Protein AF-A0A496Q946-F1 (afdb_monomer_lite)

Structure (mmCIF, N/CA/C/O backbone):
data_AF-A0A496Q946-F1
#
_entry.id   AF-A0A496Q946-F1
#
loop_
_atom_site.group_PDB
_atom_site.id
_atom_site.type_symbol
_atom_site.label_atom_id
_atom_site.label_alt_id
_atom_site.label_comp_id
_atom_site.label_asym_id
_atom_site.label_entity_id
_atom_site.label_seq_id
_atom_site.pdbx_PDB_ins_code
_atom_site.Cartn_x
_atom_site.Cartn_y
_atom_site.Cartn_z
_atom_site.occupancy
_atom_site.B_iso_or_equiv
_atom_site.auth_seq_id
_atom_site.auth_comp_id
_atom_site.auth_asym_id
_atom_site.auth_atom_id
_atom_site.pdbx_PDB_model_num
ATOM 1 N N . MET A 1 1 ? 59.183 28.662 -33.007 1.00 53.41 1 MET A N 1
ATOM 2 C CA . MET A 1 1 ? 57.714 28.449 -33.014 1.00 53.41 1 MET A CA 1
ATOM 3 C C . MET A 1 1 ? 57.306 27.015 -33.375 1.00 53.41 1 MET A C 1
ATOM 5 O O . MET A 1 1 ? 56.556 26.428 -32.614 1.00 53.41 1 MET A O 1
ATOM 9 N N . ARG A 1 2 ? 57.843 26.384 -34.434 1.00 51.88 2 ARG A N 1
ATOM 10 C CA . ARG A 1 2 ? 57.483 25.002 -34.849 1.00 51.88 2 ARG A CA 1
ATOM 11 C C . ARG A 1 2 ? 57.665 23.891 -33.790 1.00 51.88 2 ARG A C 1
ATOM 13 O O . ARG A 1 2 ? 56.915 22.928 -33.807 1.00 51.88 2 ARG A O 1
ATOM 20 N N . ARG A 1 3 ? 58.624 24.026 -32.862 1.00 57.28 3 ARG A N 1
ATOM 21 C CA . ARG A 1 3 ? 58.930 23.005 -31.832 1.00 57.28 3 ARG A CA 1
ATOM 22 C C . ARG A 1 3 ? 57.943 22.958 -30.653 1.00 57.28 3 ARG A C 1
ATOM 24 O O . ARG A 1 3 ? 57.942 21.971 -29.935 1.00 57.28 3 ARG A O 1
ATOM 31 N N . ILE A 1 4 ? 57.110 23.989 -30.476 1.00 61.25 4 ILE A N 1
ATOM 32 C CA . ILE A 1 4 ? 56.093 24.060 -29.405 1.00 61.25 4 ILE A CA 1
ATOM 33 C C . ILE A 1 4 ? 54.698 23.695 -29.943 1.00 61.25 4 ILE A C 1
ATOM 35 O O . ILE A 1 4 ? 53.870 23.170 -29.210 1.00 61.25 4 ILE A O 1
ATOM 39 N N . LEU A 1 5 ? 54.452 23.885 -31.245 1.00 58.94 5 LEU A N 1
ATOM 40 C CA . LEU A 1 5 ? 53.177 23.517 -31.871 1.00 58.94 5 LEU A CA 1
ATOM 41 C C . LEU A 1 5 ? 52.932 22.003 -31.908 1.00 58.94 5 LEU A C 1
ATOM 43 O O . LEU A 1 5 ? 51.799 21.579 -31.736 1.00 58.94 5 LEU A O 1
ATOM 47 N N . VAL A 1 6 ? 53.972 21.189 -32.104 1.00 66.81 6 VAL A N 1
ATOM 48 C CA . VAL A 1 6 ? 53.840 19.722 -32.175 1.00 66.81 6 VAL A CA 1
ATOM 49 C C . VAL A 1 6 ? 53.393 19.100 -30.841 1.00 66.81 6 VAL A C 1
ATOM 51 O O . VAL A 1 6 ? 52.422 18.346 -30.864 1.00 66.81 6 VAL A O 1
ATOM 54 N N . PRO A 1 7 ? 54.005 19.416 -29.678 1.00 66.19 7 PRO A N 1
ATOM 55 C CA . PRO A 1 7 ? 53.524 18.885 -28.404 1.00 66.19 7 PRO A CA 1
ATOM 56 C C . PRO A 1 7 ? 52.148 19.442 -28.020 1.00 66.19 7 PRO A C 1
ATOM 58 O O . PRO A 1 7 ? 51.349 18.697 -27.472 1.00 66.19 7 PRO A O 1
ATOM 61 N N . LEU A 1 8 ? 51.826 20.699 -28.358 1.00 68.25 8 LEU A N 1
ATOM 62 C CA . LEU A 1 8 ? 50.495 21.272 -28.113 1.00 68.25 8 LEU A CA 1
ATOM 63 C C . LEU A 1 8 ? 49.405 20.580 -28.952 1.00 68.25 8 LEU A C 1
ATOM 65 O O . LEU A 1 8 ? 48.315 20.330 -28.452 1.00 68.25 8 LEU A O 1
ATOM 69 N N . PHE A 1 9 ? 49.711 20.229 -30.204 1.00 66.00 9 PHE A N 1
ATOM 70 C CA . PHE A 1 9 ? 48.801 19.496 -31.087 1.00 66.00 9 PHE A CA 1
ATOM 71 C C . PHE A 1 9 ? 48.599 18.043 -30.630 1.00 66.00 9 PHE A C 1
ATOM 73 O O . PHE A 1 9 ? 47.482 17.538 -30.662 1.00 66.00 9 PHE A O 1
ATOM 80 N N . LEU A 1 10 ? 49.656 17.391 -30.131 1.00 63.81 10 LEU A N 1
ATOM 81 C CA . LEU A 1 10 ? 49.570 16.069 -29.498 1.00 63.81 10 LEU A CA 1
ATOM 82 C C . LEU A 1 10 ? 48.744 16.099 -28.205 1.00 63.81 10 LEU A C 1
ATOM 84 O O . LEU A 1 10 ? 47.950 15.196 -27.977 1.00 63.81 10 LEU A O 1
ATOM 88 N N . LEU A 1 11 ? 48.872 17.151 -27.393 1.00 62.50 11 LEU A N 1
ATOM 89 C CA . LEU A 1 11 ? 48.098 17.311 -26.157 1.00 62.50 11 LEU A CA 1
ATOM 90 C C . LEU A 1 11 ? 46.613 17.598 -26.440 1.00 62.50 11 LEU A C 1
ATOM 92 O O . LEU A 1 11 ? 45.752 17.099 -25.722 1.00 62.50 11 LEU A O 1
ATOM 96 N N . LEU A 1 12 ? 46.306 18.325 -27.524 1.00 58.94 12 LEU A N 1
ATOM 97 C CA . LEU A 1 12 ? 44.931 18.527 -27.997 1.00 58.94 12 LEU A CA 1
ATOM 98 C C . LEU A 1 12 ? 44.311 17.237 -28.564 1.00 58.94 12 LEU A C 1
ATOM 100 O O . LEU A 1 12 ? 43.120 17.008 -28.388 1.00 58.94 12 LEU A O 1
ATOM 104 N N . ALA A 1 13 ? 45.111 16.388 -29.216 1.00 58.09 13 ALA A N 1
ATOM 105 C CA . ALA A 1 13 ? 44.657 15.109 -29.766 1.00 58.09 13 ALA A CA 1
ATOM 106 C C . ALA A 1 13 ? 44.378 14.048 -28.683 1.00 58.09 13 ALA A C 1
ATOM 108 O O . ALA A 1 13 ? 43.531 13.186 -28.886 1.00 58.09 13 ALA A O 1
ATOM 109 N N . ILE A 1 14 ? 45.042 14.126 -27.522 1.00 57.66 14 ILE A N 1
ATOM 110 C CA . ILE A 1 14 ? 44.797 13.232 -26.372 1.00 57.66 14 ILE A CA 1
ATOM 111 C C . ILE A 1 14 ? 43.505 13.614 -25.619 1.00 57.66 14 ILE A C 1
ATOM 113 O O . ILE A 1 14 ? 42.940 12.791 -24.908 1.00 57.66 14 ILE A O 1
ATOM 117 N N . ALA A 1 15 ? 42.997 14.839 -25.789 1.00 56.50 15 ALA A N 1
ATOM 118 C CA . ALA A 1 15 ? 41.793 15.315 -25.101 1.00 56.50 15 ALA A CA 1
ATOM 119 C C . ALA A 1 15 ? 40.468 14.891 -25.769 1.00 56.50 15 ALA A C 1
ATOM 121 O O . ALA A 1 15 ? 39.401 15.212 -25.250 1.00 56.50 15 ALA A O 1
ATOM 122 N N . ILE A 1 16 ? 40.516 14.184 -26.902 1.00 59.09 16 ILE A N 1
ATOM 123 C CA . ILE A 1 16 ? 39.331 13.718 -27.632 1.00 59.09 16 ILE A CA 1
ATOM 124 C C . ILE A 1 16 ? 39.300 12.190 -27.560 1.00 59.09 16 ILE A C 1
ATOM 126 O O . ILE A 1 16 ? 39.564 11.498 -28.541 1.00 59.09 16 ILE A O 1
ATOM 130 N N . PHE A 1 17 ? 39.015 11.648 -26.376 1.00 63.00 17 PHE A N 1
ATOM 131 C CA . PHE A 1 17 ? 38.561 10.262 -26.300 1.00 63.00 17 PHE A CA 1
ATOM 132 C C . PHE A 1 17 ? 37.114 10.226 -26.806 1.00 63.00 17 PHE A C 1
ATOM 134 O O . PHE A 1 17 ? 36.294 10.998 -26.300 1.00 63.00 17 PHE A O 1
ATOM 141 N N . PRO A 1 18 ? 36.783 9.399 -27.814 1.00 68.31 18 PRO A N 1
ATOM 142 C CA . PRO A 1 18 ? 35.395 9.217 -28.209 1.00 68.31 18 PRO A CA 1
ATOM 143 C C . PRO A 1 18 ? 34.640 8.650 -27.004 1.00 68.31 18 PRO A C 1
ATOM 145 O O . PRO A 1 18 ? 35.048 7.634 -26.443 1.00 68.31 18 PRO A O 1
ATOM 148 N N . ILE A 1 19 ? 33.591 9.349 -26.573 1.00 78.88 19 ILE A N 1
ATOM 149 C CA . ILE A 1 19 ? 32.683 8.837 -25.546 1.00 78.88 19 ILE A CA 1
ATOM 150 C C . ILE A 1 19 ? 32.018 7.602 -26.149 1.00 78.88 19 ILE A C 1
ATOM 152 O O . ILE A 1 19 ? 31.499 7.691 -27.264 1.00 78.88 19 ILE A O 1
ATOM 156 N N . ASP A 1 20 ? 32.078 6.471 -25.445 1.00 85.94 20 ASP A N 1
ATOM 157 C CA . ASP A 1 20 ? 31.423 5.247 -25.896 1.00 85.94 20 ASP A CA 1
ATOM 158 C C . ASP A 1 20 ? 29.911 5.518 -26.000 1.00 85.94 20 ASP A C 1
ATOM 160 O O . ASP A 1 20 ? 29.292 5.916 -25.007 1.00 85.94 20 ASP A O 1
ATOM 164 N N . PRO A 1 21 ? 29.302 5.359 -27.184 1.00 83.44 21 PRO A N 1
ATOM 165 C CA . PRO A 1 21 ? 27.869 5.548 -27.365 1.00 83.44 21 PRO A CA 1
ATOM 166 C C . PRO A 1 21 ? 27.004 4.752 -26.373 1.00 83.44 21 PRO A C 1
ATOM 168 O O . PRO A 1 21 ? 25.983 5.271 -25.915 1.00 83.44 21 PRO A O 1
ATOM 171 N N . GLY A 1 22 ? 27.440 3.553 -25.968 1.00 84.25 22 GLY A N 1
ATOM 172 C CA . GLY A 1 22 ? 26.742 2.749 -24.963 1.00 84.25 22 GLY A CA 1
ATOM 173 C C . GLY A 1 22 ? 26.760 3.391 -23.571 1.00 84.25 22 GLY A C 1
ATOM 174 O O . GLY A 1 22 ? 25.754 3.370 -22.857 1.00 84.25 22 GLY A O 1
ATOM 175 N N . ASP A 1 23 ? 27.857 4.056 -23.205 1.00 89.00 23 ASP A N 1
ATOM 176 C CA . ASP A 1 23 ? 27.938 4.826 -21.959 1.00 89.00 23 ASP A CA 1
ATOM 177 C C . ASP A 1 23 ? 27.027 6.062 -21.997 1.00 89.00 23 ASP A C 1
ATOM 179 O O . ASP A 1 23 ? 26.429 6.415 -20.978 1.00 89.00 23 ASP A O 1
ATOM 183 N N . VAL A 1 24 ? 26.854 6.695 -23.164 1.00 92.56 24 VAL A N 1
ATOM 184 C CA . VAL A 1 24 ? 25.888 7.797 -23.339 1.00 92.56 24 VAL A CA 1
ATOM 185 C C . VAL A 1 24 ? 24.455 7.302 -23.131 1.00 92.56 24 VAL A C 1
ATOM 187 O O . VAL A 1 24 ? 23.670 7.947 -22.434 1.00 92.56 24 VAL A O 1
ATOM 190 N N . ALA A 1 25 ? 24.112 6.134 -23.680 1.00 94.31 25 ALA A N 1
ATOM 191 C CA . ALA A 1 25 ? 22.800 5.529 -23.478 1.00 94.31 25 ALA A CA 1
ATOM 192 C C . ALA A 1 25 ? 22.528 5.246 -21.989 1.00 94.31 25 ALA A C 1
ATOM 194 O O . ALA A 1 25 ? 21.469 5.605 -21.469 1.00 94.31 25 ALA A O 1
ATOM 195 N N . ARG A 1 26 ? 23.510 4.690 -21.267 1.00 94.69 26 ARG A N 1
ATOM 196 C CA . ARG A 1 26 ? 23.422 4.460 -19.814 1.00 94.69 26 ARG A CA 1
ATOM 197 C C . ARG A 1 26 ? 23.277 5.755 -19.012 1.00 94.69 26 ARG A C 1
ATOM 199 O O . ARG A 1 26 ? 22.533 5.771 -18.033 1.00 94.69 26 ARG A O 1
ATOM 206 N N . GLN A 1 27 ? 23.936 6.842 -19.419 1.00 94.75 27 GLN A N 1
ATOM 207 C CA . GLN A 1 27 ? 23.772 8.154 -18.779 1.00 94.75 27 GLN A CA 1
ATOM 208 C C . GLN A 1 27 ? 22.333 8.660 -18.902 1.00 94.75 27 GLN A C 1
ATOM 210 O O . GLN A 1 27 ? 21.718 8.994 -17.890 1.00 94.75 27 GLN A O 1
ATOM 215 N N . HIS A 1 28 ? 21.762 8.641 -20.107 1.00 96.25 28 HIS A N 1
ATOM 216 C CA . HIS A 1 28 ? 20.364 9.022 -20.311 1.00 96.25 28 HIS A CA 1
ATOM 217 C C . HIS A 1 28 ? 19.386 8.097 -19.580 1.00 96.25 28 HIS A C 1
ATOM 219 O O . HIS A 1 28 ? 18.374 8.553 -19.048 1.00 96.25 28 HIS A O 1
ATOM 225 N N . PHE A 1 29 ? 19.699 6.805 -19.488 1.00 97.12 29 PHE A N 1
ATOM 226 C CA . PHE A 1 29 ? 18.909 5.872 -18.692 1.00 97.12 29 PHE A CA 1
ATOM 227 C C . PHE A 1 29 ? 18.946 6.213 -17.194 1.00 97.12 29 PHE A C 1
ATOM 229 O O . PHE A 1 29 ? 17.909 6.226 -16.532 1.00 97.12 29 PHE A O 1
ATOM 236 N N . ALA A 1 30 ? 20.116 6.563 -16.656 1.00 96.81 30 ALA A N 1
ATOM 237 C CA . ALA A 1 30 ? 20.249 7.010 -15.272 1.00 96.81 30 ALA A CA 1
ATOM 238 C C . ALA A 1 30 ? 19.480 8.317 -15.007 1.00 96.81 30 ALA A C 1
ATOM 240 O O . ALA A 1 30 ? 18.810 8.435 -13.980 1.00 96.81 30 ALA A O 1
ATOM 241 N N . GLU A 1 31 ? 19.515 9.275 -15.940 1.00 97.38 31 GLU A N 1
ATOM 242 C CA . GLU A 1 31 ? 18.680 10.484 -15.885 1.00 97.38 31 GLU A CA 1
ATOM 243 C C . GLU A 1 31 ? 17.192 10.118 -15.817 1.00 97.38 31 GLU A C 1
ATOM 245 O O . GLU A 1 31 ? 16.465 10.629 -14.962 1.00 97.38 31 GLU A O 1
ATOM 250 N N . ALA A 1 32 ? 16.750 9.180 -16.659 1.00 97.06 32 ALA A N 1
ATOM 251 C CA . ALA A 1 32 ? 15.371 8.709 -16.675 1.00 97.06 32 ALA A CA 1
ATOM 252 C C . ALA A 1 32 ? 14.940 8.126 -15.319 1.00 97.06 32 ALA A C 1
ATOM 254 O O . ALA A 1 32 ? 13.876 8.477 -14.808 1.00 97.06 32 ALA A O 1
ATOM 255 N N . LEU A 1 33 ? 15.789 7.304 -14.695 1.00 96.38 33 LEU A N 1
ATOM 256 C CA . LEU A 1 33 ? 15.543 6.743 -13.363 1.00 96.38 33 LEU A CA 1
ATOM 257 C C . LEU A 1 33 ? 15.436 7.829 -12.281 1.00 96.38 33 LEU A C 1
ATOM 259 O O . LEU A 1 33 ? 14.550 7.762 -11.429 1.00 96.38 33 LEU A O 1
ATOM 263 N N . ILE A 1 34 ? 16.305 8.845 -12.322 1.00 96.62 34 ILE A N 1
ATOM 264 C CA . ILE A 1 34 ? 16.281 9.966 -11.369 1.00 96.62 34 ILE A CA 1
ATOM 265 C C . ILE A 1 34 ? 14.978 10.760 -11.500 1.00 96.62 34 ILE A C 1
ATOM 267 O O . ILE A 1 34 ? 14.357 11.085 -10.488 1.00 96.62 34 ILE A O 1
ATOM 271 N N . HIS A 1 35 ? 14.566 11.082 -12.727 1.00 95.38 35 HIS A N 1
ATOM 272 C CA . HIS A 1 35 ? 13.331 11.824 -12.980 1.00 95.38 35 HIS A CA 1
ATOM 273 C C . HIS A 1 35 ? 12.090 11.011 -12.593 1.00 95.38 35 HIS A C 1
ATOM 275 O O . HIS A 1 35 ? 11.186 11.541 -11.948 1.00 95.38 35 HIS A O 1
ATOM 281 N N . TRP A 1 36 ? 12.077 9.709 -12.881 1.00 94.12 36 TRP A N 1
ATOM 282 C CA . TRP A 1 36 ? 11.001 8.815 -12.450 1.00 94.12 36 TRP A CA 1
ATOM 283 C C . TRP A 1 36 ? 10.888 8.745 -10.924 1.00 94.12 36 TRP A C 1
ATOM 285 O O . TRP A 1 36 ? 9.795 8.897 -10.389 1.00 94.12 36 TRP A O 1
ATOM 295 N N . GLY A 1 37 ? 12.013 8.636 -10.207 1.00 91.00 37 GLY A N 1
ATOM 296 C CA . GLY A 1 37 ? 12.033 8.655 -8.739 1.00 91.00 37 GLY A CA 1
ATOM 297 C C . GLY A 1 37 ? 11.536 9.968 -8.114 1.00 91.00 37 GLY A C 1
ATOM 298 O O . GLY A 1 37 ? 11.162 9.985 -6.944 1.00 91.00 37 GLY A O 1
ATOM 299 N N . LYS A 1 38 ? 11.499 11.062 -8.884 1.00 92.62 38 LYS A N 1
ATOM 300 C CA . LYS A 1 38 ? 10.908 12.354 -8.491 1.00 92.62 38 LYS A CA 1
ATOM 301 C C . LYS A 1 38 ? 9.435 12.503 -8.897 1.00 92.62 38 LYS A C 1
ATOM 303 O O . LYS A 1 38 ? 8.835 13.531 -8.595 1.00 92.62 38 LYS A O 1
ATOM 308 N N . GLY A 1 39 ? 8.857 11.516 -9.585 1.00 90.38 39 GLY A N 1
ATOM 309 C CA . GLY A 1 39 ? 7.504 11.581 -10.148 1.00 90.38 39 GLY A CA 1
ATOM 310 C C . GLY A 1 39 ? 7.396 12.407 -11.438 1.00 90.38 39 GLY A C 1
ATOM 311 O O . GLY A 1 39 ? 6.298 12.747 -11.867 1.00 90.38 39 GLY A O 1
ATOM 312 N N . GLU A 1 40 ? 8.517 12.749 -12.077 1.00 92.31 40 GLU A N 1
ATOM 313 C CA . GLU A 1 40 ? 8.567 13.563 -13.299 1.00 92.31 40 GLU A CA 1
ATOM 314 C C . GLU A 1 40 ? 8.470 12.668 -14.553 1.00 92.31 40 GLU A C 1
ATOM 316 O O . GLU A 1 40 ? 9.392 12.599 -15.368 1.00 92.31 40 GLU A O 1
ATOM 321 N N . PHE A 1 41 ? 7.356 11.943 -14.707 1.00 90.44 41 PHE A N 1
ATOM 322 C CA . PHE A 1 41 ? 7.218 10.848 -15.685 1.00 90.44 41 PHE A CA 1
ATOM 323 C C . PHE A 1 41 ? 7.444 11.257 -17.147 1.00 90.44 41 PHE A C 1
ATOM 325 O O . PHE A 1 41 ? 8.134 10.549 -17.880 1.00 90.44 41 PHE A O 1
ATOM 332 N N . THR A 1 42 ? 6.955 12.429 -17.564 1.00 93.12 42 THR A N 1
ATOM 333 C CA . THR A 1 42 ? 7.183 12.944 -18.924 1.00 93.12 42 THR A CA 1
ATOM 334 C C . THR A 1 42 ? 8.673 13.145 -19.208 1.00 93.12 42 THR A C 1
ATOM 336 O O . THR A 1 42 ? 9.168 12.752 -20.261 1.00 93.12 42 THR A O 1
ATOM 339 N N . VAL A 1 43 ? 9.409 13.707 -18.244 1.00 94.62 43 VAL A N 1
ATOM 340 C CA . VAL A 1 43 ? 10.851 13.968 -18.374 1.00 94.62 43 VAL A CA 1
ATOM 341 C C . VAL A 1 43 ? 11.634 12.656 -18.350 1.00 94.62 43 VAL A C 1
ATOM 343 O O . VAL A 1 43 ? 12.556 12.465 -19.143 1.00 94.62 43 VAL A O 1
ATOM 346 N N . ALA A 1 44 ? 11.224 11.717 -17.494 1.00 95.38 44 ALA A N 1
ATOM 347 C CA . ALA A 1 44 ? 11.789 10.375 -17.460 1.00 95.38 44 ALA A CA 1
ATOM 348 C C . ALA A 1 44 ? 11.640 9.661 -18.813 1.00 95.38 44 ALA A C 1
ATOM 350 O O . ALA A 1 44 ? 12.606 9.091 -19.320 1.00 95.38 44 ALA A O 1
ATOM 351 N N . ARG A 1 45 ? 10.463 9.751 -19.443 1.00 95.88 45 ARG A N 1
ATOM 352 C CA . ARG A 1 45 ? 10.216 9.180 -20.772 1.00 95.88 45 ARG A CA 1
ATOM 353 C C . ARG A 1 45 ? 11.073 9.823 -21.854 1.00 95.88 45 ARG A C 1
ATOM 355 O O . ARG A 1 45 ? 11.615 9.110 -22.697 1.00 95.88 45 ARG A O 1
ATOM 362 N N . GLU A 1 46 ? 11.219 11.144 -21.846 1.00 96.62 46 GLU A N 1
ATOM 363 C CA . GLU A 1 46 ? 12.094 11.838 -22.795 1.00 96.62 46 GLU A CA 1
ATOM 364 C C . GLU A 1 46 ? 13.553 11.385 -22.655 1.00 96.62 46 GLU A C 1
ATOM 366 O O . GLU A 1 46 ? 14.210 11.106 -23.660 1.00 96.62 46 GLU A O 1
ATOM 371 N N . ALA A 1 47 ? 14.053 11.267 -21.422 1.00 97.06 47 ALA A N 1
ATOM 372 C CA . ALA A 1 47 ? 15.401 10.774 -21.150 1.00 97.06 47 ALA A CA 1
ATOM 373 C C . ALA A 1 47 ? 15.574 9.310 -21.593 1.00 97.06 47 ALA A C 1
ATOM 375 O O . ALA A 1 47 ? 16.529 8.990 -22.298 1.00 97.06 47 ALA A O 1
ATOM 376 N N . LEU A 1 48 ? 14.609 8.436 -21.293 1.00 97.25 48 LEU A N 1
ATOM 377 C CA . LEU A 1 48 ? 14.634 7.042 -21.742 1.00 97.25 48 LEU A CA 1
ATOM 378 C C . LEU A 1 48 ? 14.597 6.929 -23.272 1.00 97.25 48 LEU A C 1
ATOM 380 O O . LEU A 1 48 ? 15.327 6.134 -23.856 1.00 97.25 48 LEU A O 1
ATOM 384 N N . THR A 1 49 ? 13.799 7.763 -23.939 1.00 95.88 49 THR A N 1
ATOM 385 C CA . THR A 1 49 ? 13.731 7.802 -25.408 1.00 95.88 49 THR A CA 1
ATOM 386 C C . THR A 1 49 ? 15.091 8.166 -26.004 1.00 95.88 49 THR A C 1
ATOM 388 O O . THR A 1 49 ? 15.512 7.561 -26.987 1.00 95.88 49 THR A O 1
ATOM 391 N N . LYS A 1 50 ? 15.819 9.110 -25.388 1.00 95.62 50 LYS A N 1
ATOM 392 C CA . LYS A 1 50 ? 17.200 9.434 -25.782 1.00 95.62 50 LYS A CA 1
ATOM 393 C C . LYS A 1 50 ? 18.145 8.257 -25.550 1.00 95.62 50 LYS A C 1
ATOM 395 O O . LYS A 1 50 ? 18.959 7.977 -26.425 1.00 95.62 50 LYS A O 1
ATOM 400 N N . ALA A 1 51 ? 18.008 7.552 -24.425 1.00 94.88 51 ALA A N 1
ATOM 401 C CA . ALA A 1 51 ? 18.798 6.356 -24.131 1.00 94.88 51 ALA A CA 1
ATOM 402 C C . ALA A 1 51 ? 18.602 5.265 -25.196 1.00 94.88 51 ALA A C 1
ATOM 404 O O . ALA A 1 51 ? 19.571 4.677 -25.664 1.00 94.88 51 ALA A O 1
ATOM 405 N N . MET A 1 52 ? 17.358 5.034 -25.621 1.00 93.69 52 MET A N 1
ATOM 406 C CA . MET A 1 52 ? 17.004 4.001 -26.601 1.00 93.69 52 MET A CA 1
ATOM 407 C C . MET A 1 52 ? 17.285 4.393 -28.060 1.00 93.69 52 MET A C 1
ATOM 409 O O . MET A 1 52 ? 17.382 3.514 -28.911 1.00 93.69 52 MET A O 1
ATOM 413 N N . ALA A 1 53 ? 17.391 5.689 -28.373 1.00 91.00 53 ALA A N 1
ATOM 414 C CA . ALA A 1 53 ? 17.657 6.175 -29.731 1.00 91.00 53 ALA A CA 1
ATOM 415 C C . ALA A 1 53 ? 19.140 6.087 -30.141 1.00 91.00 53 ALA A C 1
ATOM 417 O O . ALA A 1 53 ? 19.451 6.215 -31.327 1.00 91.00 53 ALA A O 1
ATOM 418 N N . GLY A 1 54 ? 20.045 5.926 -29.171 1.00 82.12 54 GLY A N 1
ATOM 419 C CA . GLY A 1 54 ? 21.484 5.791 -29.394 1.00 82.12 54 GLY A CA 1
ATOM 420 C C . GLY A 1 54 ? 21.925 4.366 -29.735 1.00 82.12 54 GLY A C 1
ATOM 421 O O . GLY A 1 54 ? 21.118 3.445 -29.853 1.00 82.12 54 GLY A O 1
ATOM 422 N N . GLU A 1 55 ? 23.235 4.172 -29.875 1.00 88.50 55 GLU A N 1
ATOM 423 C CA . GLU A 1 55 ? 23.815 2.827 -29.854 1.00 88.50 55 GLU A CA 1
ATOM 424 C C . GLU A 1 55 ? 23.791 2.310 -28.408 1.00 88.50 55 GLU A C 1
ATOM 426 O O . GLU A 1 55 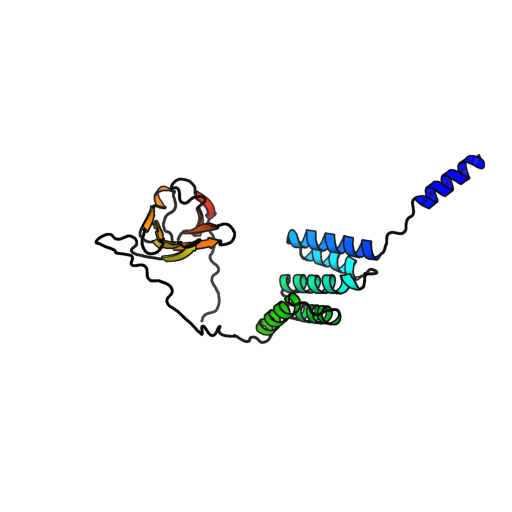? 24.277 2.975 -27.495 1.00 88.50 55 GLU A O 1
ATOM 431 N N . VAL A 1 56 ? 23.200 1.133 -28.199 1.00 89.19 56 VAL A N 1
ATOM 432 C CA . VAL A 1 56 ? 22.982 0.542 -26.871 1.00 89.19 56 VAL A CA 1
ATOM 433 C C . VAL A 1 56 ? 23.662 -0.819 -26.809 1.00 89.19 56 VAL A C 1
ATOM 435 O O . VAL A 1 56 ? 23.604 -1.590 -27.773 1.00 89.19 56 VAL A O 1
ATOM 438 N N . TYR A 1 57 ? 24.278 -1.150 -25.672 1.00 91.31 57 TYR A N 1
ATOM 439 C CA . TYR A 1 57 ? 24.781 -2.501 -25.459 1.00 91.31 57 TYR A CA 1
ATOM 440 C C . TYR A 1 57 ? 23.623 -3.499 -25.432 1.00 91.31 57 TYR A C 1
ATOM 442 O O . TYR A 1 57 ? 22.608 -3.285 -24.773 1.00 91.31 57 TYR A O 1
ATOM 450 N N . LEU A 1 58 ? 23.794 -4.629 -26.117 1.00 89.44 58 LEU A N 1
ATOM 451 C CA . LEU A 1 58 ? 22.760 -5.661 -26.239 1.00 89.44 58 LEU A CA 1
ATOM 452 C C . LEU A 1 58 ? 22.229 -6.142 -24.874 1.00 89.44 58 LEU A C 1
ATOM 454 O O . LEU A 1 58 ? 21.052 -6.465 -24.748 1.00 89.44 58 LEU A O 1
ATOM 458 N N . GLU A 1 59 ? 23.096 -6.168 -23.862 1.00 90.38 59 GLU A N 1
ATOM 459 C CA . GLU A 1 59 ? 22.783 -6.544 -22.479 1.00 90.38 59 GLU A CA 1
ATOM 460 C C . GLU A 1 59 ? 21.877 -5.547 -21.737 1.00 90.38 59 GLU A C 1
ATOM 462 O O . GLU A 1 59 ? 21.138 -5.960 -20.843 1.00 90.38 59 GLU A O 1
ATOM 467 N N . ASP A 1 60 ? 21.881 -4.270 -22.133 1.00 93.38 60 ASP A N 1
ATOM 468 C CA . ASP A 1 60 ? 21.094 -3.207 -21.492 1.00 93.38 60 ASP A CA 1
ATOM 469 C C . ASP A 1 60 ? 19.706 -3.046 -22.116 1.00 93.38 60 ASP A C 1
ATOM 471 O O . ASP A 1 60 ? 18.775 -2.585 -21.455 1.00 93.38 60 ASP A O 1
ATOM 475 N N . ILE A 1 61 ? 19.541 -3.456 -23.380 1.00 92.62 61 ILE A N 1
ATOM 476 C CA . ILE A 1 61 ? 18.273 -3.348 -24.114 1.00 92.62 61 ILE A CA 1
ATOM 477 C C . ILE A 1 61 ? 17.083 -3.880 -23.291 1.00 92.62 61 ILE A C 1
ATOM 479 O O . ILE A 1 61 ? 16.097 -3.151 -23.162 1.00 92.62 61 ILE A O 1
ATOM 483 N N . PRO A 1 62 ? 17.138 -5.077 -22.669 1.00 94.50 62 PRO A N 1
ATOM 484 C CA . PRO A 1 62 ? 16.012 -5.597 -21.895 1.00 94.50 62 PRO A CA 1
ATOM 485 C C . PRO A 1 62 ? 15.641 -4.708 -20.703 1.00 94.50 62 PRO A C 1
ATOM 487 O O . PRO A 1 62 ? 14.471 -4.635 -20.341 1.00 94.50 62 PRO A O 1
ATOM 490 N N . GLU A 1 63 ? 16.614 -4.025 -20.097 1.00 94.81 63 GLU A N 1
ATOM 491 C CA . GLU A 1 63 ? 16.363 -3.121 -18.973 1.00 94.81 63 GLU A CA 1
ATOM 492 C C . GLU A 1 63 ? 15.632 -1.857 -19.433 1.00 94.81 63 GLU A C 1
ATOM 494 O O . GLU A 1 63 ? 14.700 -1.400 -18.773 1.00 94.81 63 GLU A O 1
ATOM 499 N N . PHE A 1 64 ? 15.989 -1.335 -20.608 1.00 95.88 64 PHE A N 1
ATOM 500 C CA . PHE A 1 64 ? 15.338 -0.154 -21.173 1.00 95.88 64 PHE A CA 1
ATOM 501 C C . PHE A 1 64 ? 13.883 -0.451 -21.542 1.00 95.88 64 PHE A C 1
ATOM 503 O O . PHE A 1 64 ? 12.997 0.311 -21.163 1.00 95.88 64 PHE A O 1
ATOM 510 N N . TRP A 1 65 ? 13.620 -1.590 -22.195 1.00 96.38 65 TRP A N 1
ATOM 511 C CA . TRP A 1 65 ? 12.255 -2.054 -22.482 1.00 96.38 65 TRP A CA 1
ATOM 512 C C . TRP A 1 65 ? 11.453 -2.304 -21.199 1.00 96.38 65 TRP A C 1
ATOM 514 O O . TRP A 1 65 ? 10.288 -1.924 -21.107 1.00 96.38 65 TRP A O 1
ATOM 524 N N . TYR A 1 66 ? 12.071 -2.896 -20.171 1.00 96.06 66 TYR A N 1
ATOM 525 C CA . TYR A 1 66 ? 11.393 -3.127 -18.896 1.00 96.06 66 TYR A CA 1
ATOM 526 C C . TYR A 1 66 ? 11.013 -1.815 -18.199 1.00 96.06 66 TYR A C 1
ATOM 528 O O . TYR A 1 66 ? 9.925 -1.690 -17.637 1.00 96.06 66 TYR A O 1
ATOM 536 N N . PHE A 1 67 ? 11.889 -0.815 -18.254 1.00 96.81 67 PHE A N 1
ATOM 537 C CA . PHE A 1 67 ? 11.607 0.496 -17.687 1.00 96.81 67 PHE A CA 1
ATOM 538 C C . PHE A 1 67 ? 10.576 1.284 -18.507 1.00 96.81 67 PHE A C 1
ATOM 540 O O . PHE A 1 67 ? 9.719 1.952 -17.926 1.00 96.81 67 PHE A O 1
ATOM 547 N N . LEU A 1 68 ? 10.585 1.143 -19.835 1.00 96.88 68 LEU A N 1
ATOM 548 C CA . LEU A 1 68 ? 9.563 1.711 -20.713 1.00 96.88 68 LEU A CA 1
ATOM 549 C C . LEU A 1 68 ? 8.176 1.146 -20.379 1.00 96.88 68 LEU A C 1
ATOM 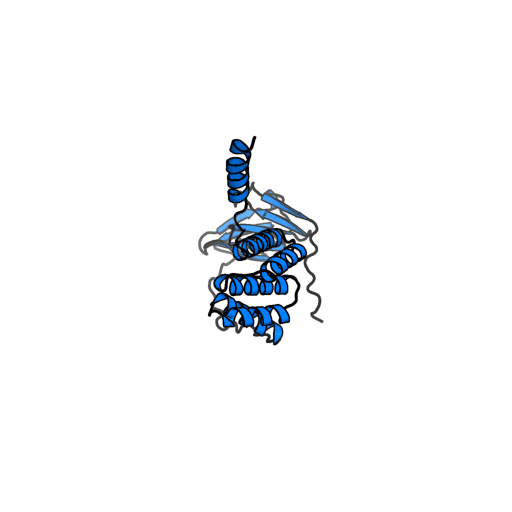551 O O . LEU A 1 68 ? 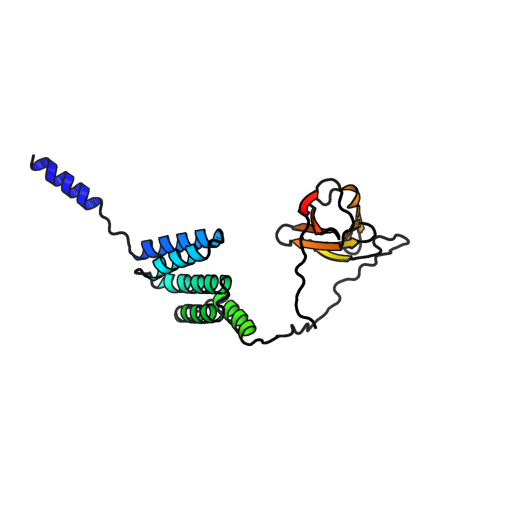7.226 1.913 -20.222 1.00 96.88 68 LEU A O 1
ATOM 555 N N . ALA A 1 69 ? 8.090 -0.165 -20.127 1.00 96.56 69 ALA A N 1
ATOM 556 C CA . ALA A 1 69 ? 6.864 -0.806 -19.664 1.00 96.56 69 ALA A CA 1
ATOM 557 C C . ALA A 1 69 ? 6.338 -0.195 -18.355 1.00 96.56 69 ALA A C 1
ATOM 559 O O . ALA A 1 69 ? 5.142 0.048 -18.218 1.00 96.56 69 ALA A O 1
ATOM 560 N N . LYS A 1 70 ? 7.222 0.086 -17.387 1.00 94.94 70 LYS A N 1
ATOM 561 C CA . LYS A 1 70 ? 6.835 0.732 -16.122 1.00 94.94 70 LYS A CA 1
ATOM 562 C C . LYS A 1 70 ? 6.285 2.138 -16.344 1.00 94.94 70 LYS A C 1
ATOM 564 O O . LYS A 1 70 ? 5.245 2.461 -15.783 1.00 94.94 70 LYS A O 1
ATOM 569 N N . LEU A 1 71 ? 6.933 2.951 -17.180 1.00 94.69 71 LEU A N 1
ATOM 570 C CA . LEU A 1 71 ? 6.431 4.287 -17.523 1.00 94.69 71 LEU A CA 1
ATOM 571 C C . LEU A 1 71 ? 5.070 4.229 -18.225 1.00 94.69 71 LEU A C 1
ATOM 573 O O . LEU A 1 71 ? 4.197 5.047 -17.946 1.00 94.69 71 LEU A O 1
ATOM 577 N N . ASP A 1 72 ? 4.864 3.247 -19.105 1.00 94.25 72 ASP A N 1
ATOM 578 C CA . ASP A 1 72 ? 3.567 3.034 -19.742 1.00 94.25 72 ASP A CA 1
ATOM 579 C C . ASP A 1 72 ? 2.479 2.687 -18.717 1.00 94.25 72 ASP A C 1
ATOM 581 O O . ASP A 1 72 ? 1.356 3.169 -18.849 1.00 94.25 72 ASP A O 1
ATOM 585 N N . LEU A 1 73 ? 2.793 1.918 -17.669 1.00 91.81 73 LEU A N 1
ATOM 586 C CA . LEU A 1 73 ? 1.847 1.646 -16.581 1.00 91.81 73 LEU A CA 1
ATOM 587 C C . LEU A 1 73 ? 1.506 2.899 -15.767 1.00 91.81 73 LEU A C 1
ATOM 589 O O . LEU A 1 73 ? 0.325 3.118 -15.500 1.00 91.81 73 LEU A O 1
ATOM 593 N N . GLU A 1 74 ? 2.494 3.730 -15.420 1.00 89.69 74 GLU A N 1
ATOM 594 C CA . GLU A 1 74 ? 2.269 4.996 -14.693 1.00 89.69 74 GLU A CA 1
ATOM 595 C C . GLU A 1 74 ? 1.356 5.958 -15.474 1.00 89.69 74 GLU A C 1
ATOM 597 O O . GLU A 1 74 ? 0.555 6.693 -14.900 1.00 89.69 74 GLU A O 1
ATOM 602 N N . GLU A 1 75 ? 1.426 5.924 -16.806 1.00 85.19 75 GLU A N 1
ATOM 603 C CA . GLU A 1 75 ? 0.584 6.730 -17.697 1.00 85.19 75 GLU A CA 1
ATOM 604 C C . GLU A 1 75 ? -0.760 6.062 -18.049 1.00 85.19 75 GLU A C 1
ATOM 606 O O . GLU A 1 75 ? -1.551 6.619 -18.812 1.00 85.19 75 GLU A O 1
ATOM 611 N N . GLY A 1 76 ? -1.033 4.863 -17.523 1.00 87.75 76 GLY A N 1
ATOM 612 C CA . GLY A 1 76 ? -2.254 4.101 -17.801 1.00 87.75 76 GLY A CA 1
ATOM 613 C C . GLY A 1 76 ? -2.291 3.419 -19.177 1.00 87.75 76 GLY A C 1
ATOM 614 O O . GLY A 1 76 ? -3.325 2.882 -19.577 1.00 87.75 76 GLY A O 1
ATOM 615 N N . ASN A 1 77 ? -1.171 3.384 -19.900 1.00 91.50 77 ASN A N 1
ATOM 616 C CA . ASN A 1 77 ? -1.005 2.742 -21.205 1.00 91.50 77 ASN A CA 1
ATOM 617 C C . ASN A 1 77 ? -0.759 1.224 -21.070 1.00 91.50 77 ASN A C 1
ATOM 619 O O . ASN A 1 77 ? 0.230 0.683 -21.566 1.00 91.50 77 ASN A O 1
ATOM 623 N N . VAL A 1 78 ? -1.679 0.515 -20.413 1.00 90.69 78 VAL A N 1
ATOM 624 C CA . VAL A 1 78 ? -1.519 -0.893 -19.999 1.00 90.69 78 VAL A CA 1
ATOM 625 C C . VAL A 1 78 ? -1.218 -1.850 -21.164 1.00 90.69 78 VAL A C 1
ATOM 627 O O . VAL A 1 78 ? -0.400 -2.758 -21.026 1.00 90.69 78 VAL A O 1
ATOM 630 N N . GLN A 1 79 ? -1.845 -1.655 -22.328 1.00 91.69 79 GLN A N 1
ATOM 631 C CA . GLN A 1 79 ? -1.595 -2.489 -23.511 1.00 91.69 79 GLN A CA 1
ATOM 632 C C . GLN A 1 79 ? -0.173 -2.315 -24.044 1.00 91.69 79 GLN A C 1
ATOM 634 O O . GLN A 1 79 ? 0.462 -3.308 -24.384 1.00 91.69 79 GLN A O 1
ATOM 639 N N . LYS A 1 80 ? 0.340 -1.079 -24.073 1.00 94.50 80 LYS A N 1
ATOM 640 C CA . LYS A 1 80 ? 1.715 -0.821 -24.511 1.00 94.50 80 LYS A CA 1
ATOM 641 C C . LYS A 1 80 ? 2.697 -1.467 -23.556 1.00 94.50 80 LYS A C 1
ATOM 643 O O . LYS A 1 80 ? 3.486 -2.289 -23.993 1.00 94.50 80 LYS A O 1
ATOM 648 N N . ALA A 1 81 ? 2.528 -1.255 -22.248 1.00 96.50 81 ALA A N 1
ATOM 649 C CA . ALA A 1 81 ? 3.357 -1.907 -21.238 1.00 96.50 81 ALA A CA 1
ATOM 650 C C . ALA A 1 81 ? 3.453 -3.429 -21.448 1.00 96.50 81 ALA A C 1
ATOM 652 O O . ALA A 1 81 ? 4.524 -4.019 -21.317 1.00 96.50 81 ALA A O 1
ATOM 653 N N . ARG A 1 82 ? 2.347 -4.078 -21.836 1.00 96.06 82 ARG A N 1
ATOM 654 C CA . ARG A 1 82 ? 2.336 -5.510 -22.150 1.00 96.06 82 ARG A CA 1
ATOM 655 C C . ARG A 1 82 ? 3.183 -5.873 -23.373 1.00 96.06 82 ARG A C 1
ATOM 657 O O . ARG A 1 82 ? 3.838 -6.919 -23.351 1.00 96.06 82 ARG A O 1
ATOM 664 N N . GLU A 1 83 ? 3.141 -5.059 -24.424 1.00 95.88 83 GLU A N 1
ATOM 665 C CA . GLU A 1 83 ? 3.964 -5.201 -25.632 1.00 95.88 83 GLU A CA 1
ATOM 666 C C . GLU A 1 83 ? 5.451 -5.015 -25.305 1.00 95.88 83 GLU A C 1
ATOM 668 O O . GLU A 1 83 ? 6.271 -5.852 -25.683 1.00 95.88 83 GLU A O 1
ATOM 673 N N . GLU A 1 84 ? 5.790 -4.003 -24.506 1.00 96.19 84 GLU A N 1
ATOM 674 C CA . GLU A 1 84 ? 7.160 -3.747 -24.058 1.00 96.19 84 GLU A CA 1
ATOM 675 C C . GLU A 1 84 ? 7.743 -4.953 -23.290 1.00 96.19 84 GLU A C 1
ATOM 677 O O . GLU A 1 84 ? 8.860 -5.397 -23.560 1.00 96.19 84 GLU A O 1
ATOM 682 N N . LEU A 1 85 ? 6.965 -5.568 -22.387 1.00 96.50 85 LEU A N 1
ATOM 683 C CA . LEU A 1 85 ? 7.379 -6.768 -21.639 1.00 96.50 85 LEU A CA 1
ATOM 684 C C . LEU A 1 85 ? 7.570 -8.010 -22.525 1.00 96.50 85 LEU A C 1
ATOM 686 O O . LEU A 1 85 ? 8.415 -8.862 -22.222 1.00 96.50 85 LEU A O 1
ATOM 690 N N . ASN A 1 86 ? 6.832 -8.121 -23.637 1.00 95.44 86 ASN A N 1
ATOM 691 C CA . ASN A 1 86 ? 7.110 -9.157 -24.636 1.00 95.44 86 ASN A CA 1
ATOM 692 C C . ASN A 1 86 ? 8.496 -8.960 -25.246 1.00 95.44 86 ASN A C 1
ATOM 694 O O . ASN A 1 86 ? 9.225 -9.939 -25.395 1.00 95.44 86 ASN A O 1
ATOM 698 N N . ASN A 1 87 ? 8.885 -7.716 -25.534 1.00 94.31 87 ASN A N 1
ATOM 699 C CA . ASN A 1 87 ? 10.205 -7.420 -26.084 1.00 94.31 87 ASN A CA 1
ATOM 700 C C . ASN A 1 87 ? 11.320 -7.774 -25.096 1.00 94.31 87 ASN A C 1
ATOM 702 O O . ASN A 1 87 ? 12.307 -8.377 -25.507 1.00 94.31 87 ASN A O 1
ATOM 706 N N . VAL A 1 88 ? 11.139 -7.523 -23.792 1.00 94.12 88 VAL A N 1
ATOM 707 C CA . VAL A 1 88 ? 12.094 -7.966 -22.753 1.00 94.12 88 VAL A CA 1
ATOM 708 C C . VAL A 1 88 ? 12.288 -9.487 -22.791 1.00 94.12 88 VAL A C 1
ATOM 710 O O . VAL A 1 88 ? 13.417 -9.982 -22.746 1.00 94.12 88 VAL A O 1
ATOM 713 N N . SER A 1 89 ? 11.189 -10.230 -22.935 1.00 90.81 89 SER A N 1
ATOM 714 C CA . SER A 1 89 ? 11.183 -11.698 -22.921 1.00 90.81 89 SER A CA 1
ATOM 715 C C . SER A 1 89 ? 11.901 -12.332 -24.120 1.00 90.81 89 SER A C 1
ATOM 717 O O . SER A 1 89 ? 12.274 -13.503 -24.049 1.00 90.81 89 SER A O 1
ATOM 719 N N . LEU A 1 90 ? 12.135 -11.581 -25.206 1.00 90.88 90 LEU A N 1
ATOM 720 C CA . LEU A 1 90 ? 12.908 -12.048 -26.365 1.00 90.88 90 LEU A CA 1
ATOM 721 C C . LEU A 1 90 ? 14.404 -12.209 -26.062 1.00 90.88 90 LEU A C 1
ATOM 723 O O . LEU A 1 90 ? 15.076 -12.990 -26.733 1.00 90.88 90 LEU A O 1
ATOM 727 N N . PHE A 1 91 ? 14.930 -11.478 -25.077 1.00 89.00 91 PHE A N 1
ATOM 728 C CA . PHE A 1 91 ? 16.356 -11.496 -24.745 1.00 89.00 91 PHE A CA 1
ATOM 729 C C . PHE A 1 91 ? 16.681 -12.489 -23.632 1.00 89.00 91 PHE A C 1
ATOM 731 O O . PHE A 1 91 ? 17.682 -13.198 -23.710 1.00 89.00 91 PHE A O 1
ATOM 738 N N . ALA A 1 92 ? 15.855 -12.530 -22.583 1.00 80.62 92 ALA A N 1
ATOM 739 C CA . ALA A 1 92 ? 16.059 -13.418 -21.448 1.00 80.62 92 ALA A CA 1
ATOM 740 C C . ALA A 1 92 ? 14.765 -13.634 -20.660 1.00 80.62 92 ALA A C 1
ATOM 742 O O . ALA A 1 92 ? 13.952 -12.723 -20.498 1.00 80.62 92 ALA A O 1
ATOM 743 N N . TYR A 1 93 ? 14.625 -14.828 -20.084 1.00 84.62 93 TYR A N 1
ATOM 744 C CA . TYR A 1 93 ? 13.607 -15.074 -19.071 1.00 84.62 93 TYR A CA 1
ATOM 745 C C . TYR A 1 93 ? 13.958 -14.323 -17.781 1.00 84.62 93 TYR A C 1
ATOM 747 O O . TYR A 1 93 ? 15.054 -14.489 -17.241 1.00 84.62 93 TYR A O 1
ATOM 755 N N . ARG A 1 94 ? 13.008 -13.532 -17.275 1.00 86.38 94 ARG A N 1
ATOM 756 C CA . ARG A 1 94 ? 13.089 -12.829 -15.989 1.00 86.38 94 ARG A CA 1
ATOM 757 C C . ARG A 1 94 ? 11.790 -13.070 -15.206 1.00 86.38 94 ARG A C 1
ATOM 759 O O . ARG A 1 94 ? 10.725 -12.727 -15.729 1.00 86.38 94 ARG A O 1
ATOM 766 N N . PRO A 1 95 ? 11.834 -13.659 -13.996 1.00 87.25 95 PRO A N 1
ATOM 767 C CA . PRO A 1 95 ? 10.633 -13.941 -13.205 1.00 87.25 95 PRO A CA 1
ATOM 768 C C . PRO A 1 95 ? 9.744 -12.712 -12.976 1.00 87.25 95 PRO A C 1
ATOM 770 O O . PRO A 1 95 ? 8.521 -12.809 -13.025 1.00 87.25 95 PRO A O 1
ATOM 773 N N . GLU A 1 96 ? 10.350 -11.542 -12.787 1.00 86.62 96 GLU A N 1
ATOM 774 C CA . GLU A 1 96 ? 9.659 -10.280 -12.522 1.00 86.62 96 GLU A CA 1
ATOM 775 C C . GLU A 1 96 ? 8.845 -9.810 -13.737 1.00 86.62 96 GLU A C 1
ATOM 777 O O . GLU A 1 96 ? 7.731 -9.312 -13.591 1.00 86.62 96 GLU A O 1
ATOM 782 N N . VAL A 1 97 ? 9.374 -10.021 -14.948 1.00 92.88 97 VAL A N 1
ATOM 783 C CA . VAL A 1 97 ? 8.702 -9.700 -16.221 1.00 92.88 97 VAL A CA 1
ATOM 784 C C . VAL A 1 97 ? 7.513 -10.628 -16.445 1.00 92.88 97 VAL A C 1
ATOM 786 O O . VAL A 1 97 ? 6.449 -10.170 -16.866 1.00 92.88 97 VAL A O 1
ATOM 789 N N . ALA A 1 98 ? 7.677 -11.920 -16.142 1.00 88.38 98 ALA A N 1
ATOM 790 C CA . ALA A 1 98 ? 6.604 -12.904 -16.245 1.00 88.38 98 ALA A CA 1
ATOM 791 C C . ALA A 1 98 ? 5.457 -12.576 -15.278 1.00 88.38 98 ALA A C 1
ATOM 793 O O . ALA A 1 98 ? 4.305 -12.504 -15.702 1.00 88.38 98 ALA A O 1
ATOM 794 N N . TYR A 1 99 ? 5.785 -12.286 -14.015 1.00 89.44 99 TYR A N 1
ATOM 795 C CA . TYR A 1 99 ? 4.809 -11.885 -13.003 1.00 89.44 99 TYR A CA 1
ATOM 796 C C . TYR A 1 99 ? 4.055 -10.609 -13.403 1.00 89.44 99 TYR A C 1
ATOM 798 O O . TYR A 1 99 ? 2.826 -10.575 -13.380 1.00 89.44 99 TYR A O 1
ATOM 806 N N . LEU A 1 100 ? 4.772 -9.563 -13.828 1.00 92.12 100 LEU A N 1
ATOM 807 C CA . LEU A 1 100 ? 4.138 -8.311 -14.244 1.00 92.12 100 LEU A CA 1
ATOM 808 C C . LEU A 1 100 ? 3.252 -8.499 -15.487 1.00 92.12 100 LEU A C 1
ATOM 810 O O . LEU A 1 100 ? 2.170 -7.919 -15.562 1.00 92.12 100 LEU A O 1
ATOM 814 N N . SER A 1 101 ? 3.672 -9.341 -16.435 1.00 93.50 101 SER A N 1
ATOM 815 C CA . SER A 1 101 ? 2.871 -9.677 -17.619 1.00 93.50 101 SER A CA 1
ATOM 816 C C . SER A 1 101 ? 1.570 -10.387 -17.244 1.00 93.50 101 SER A C 1
ATOM 818 O O . SER A 1 101 ? 0.517 -10.025 -17.759 1.00 93.50 101 SER A O 1
ATOM 820 N N . GLU A 1 102 ? 1.618 -11.346 -16.315 1.00 90.12 102 GLU A N 1
ATOM 821 C CA . GLU A 1 102 ? 0.432 -12.055 -15.816 1.00 90.12 102 GLU A CA 1
ATOM 822 C C . GLU A 1 102 ? -0.543 -11.109 -15.096 1.00 90.12 102 GLU A C 1
ATOM 824 O O . GLU A 1 102 ? -1.759 -11.172 -15.312 1.00 90.12 102 GLU A O 1
ATOM 829 N N . MET A 1 103 ? -0.015 -10.186 -14.287 1.00 88.25 103 MET A N 1
ATOM 830 C CA . MET A 1 103 ? -0.808 -9.145 -13.629 1.00 88.25 103 MET A CA 1
ATOM 831 C C . MET A 1 103 ? -1.525 -8.257 -14.652 1.00 88.25 103 MET A C 1
ATOM 833 O O . MET A 1 103 ? -2.732 -8.032 -14.540 1.00 88.25 103 MET A O 1
ATOM 837 N N . ILE A 1 104 ? -0.809 -7.794 -15.682 1.00 91.56 104 ILE A N 1
ATOM 838 C CA . ILE A 1 104 ? -1.392 -6.992 -16.764 1.00 91.56 104 ILE A CA 1
ATOM 839 C C . ILE A 1 104 ? -2.448 -7.791 -17.536 1.00 91.56 104 ILE A C 1
ATOM 841 O O . ILE A 1 104 ? -3.545 -7.283 -17.766 1.00 91.56 104 ILE A O 1
ATOM 845 N N . ASP A 1 105 ? -2.158 -9.040 -17.901 1.00 90.56 105 ASP A N 1
ATOM 846 C CA . ASP A 1 105 ? -3.088 -9.902 -18.635 1.00 90.56 105 ASP A CA 1
ATOM 847 C C . ASP A 1 105 ? -4.379 -10.135 -17.833 1.00 90.56 105 ASP A C 1
ATOM 849 O O . ASP A 1 105 ? -5.476 -10.098 -18.396 1.00 90.56 105 ASP A O 1
ATOM 853 N N . THR A 1 106 ? -4.275 -10.276 -16.509 1.00 84.31 106 THR A N 1
ATOM 854 C CA . THR A 1 106 ? -5.430 -10.384 -15.605 1.00 84.31 106 THR A CA 1
ATOM 855 C C . THR A 1 106 ? -6.309 -9.131 -15.652 1.00 84.31 106 THR A C 1
ATOM 857 O O . THR A 1 106 ? -7.532 -9.237 -15.803 1.00 84.31 106 THR A O 1
ATOM 860 N N . VAL A 1 107 ? -5.695 -7.942 -15.587 1.00 82.81 107 VAL A N 1
ATOM 861 C CA . VAL A 1 107 ? -6.397 -6.650 -15.683 1.00 82.81 107 VAL A CA 1
ATOM 862 C C . VAL A 1 107 ? -7.056 -6.481 -17.056 1.00 82.81 107 VAL A C 1
ATOM 864 O O . VAL A 1 107 ? -8.246 -6.167 -17.142 1.00 82.81 107 VAL A O 1
ATOM 867 N N . LEU A 1 108 ? -6.313 -6.727 -18.140 1.00 84.56 108 LEU A N 1
ATOM 868 C CA . LEU A 1 108 ? -6.778 -6.540 -19.518 1.00 84.56 108 LEU A CA 1
ATOM 869 C C . LEU A 1 108 ? -7.917 -7.485 -19.895 1.00 84.56 108 LEU A C 1
ATOM 871 O O . LEU A 1 108 ? -8.872 -7.072 -20.554 1.00 84.56 108 LEU A O 1
ATOM 875 N N . GLN A 1 109 ? -7.858 -8.741 -19.451 1.00 82.88 109 GLN A N 1
ATOM 876 C CA . GLN A 1 109 ? -8.904 -9.727 -19.724 1.00 82.88 109 GLN A CA 1
ATOM 877 C C . GLN A 1 109 ? -10.196 -9.449 -18.942 1.00 82.88 109 GLN A C 1
ATOM 879 O O . GLN A 1 109 ? -11.160 -10.201 -19.092 1.00 82.88 109 GLN A O 1
ATOM 884 N N . ARG A 1 110 ? -10.229 -8.404 -18.090 1.00 66.12 110 ARG A N 1
ATOM 885 C CA . ARG A 1 110 ? -11.285 -8.169 -17.088 1.00 66.12 110 ARG A CA 1
ATOM 886 C C . ARG A 1 110 ? -11.636 -9.453 -16.352 1.00 66.12 110 ARG A C 1
ATOM 888 O O . ARG A 1 110 ? -12.789 -9.671 -15.967 1.00 66.12 110 ARG A O 1
ATOM 895 N N . ARG A 1 111 ? -10.651 -10.338 -16.193 1.00 51.09 111 ARG A N 1
ATOM 896 C CA . ARG A 1 111 ? -10.843 -11.549 -15.434 1.00 51.09 111 ARG A CA 1
ATOM 897 C C . ARG A 1 111 ? -10.850 -11.048 -14.008 1.00 51.09 111 ARG A C 1
ATOM 899 O O . ARG A 1 111 ? -9.806 -10.872 -13.393 1.00 51.09 111 ARG A O 1
ATOM 906 N N . LEU A 1 112 ? -12.051 -10.772 -13.506 1.00 50.19 112 LEU A N 1
ATOM 907 C CA . LEU A 1 112 ? -12.332 -10.843 -12.088 1.00 50.19 112 LEU A CA 1
ATOM 908 C C . LEU A 1 112 ? -11.991 -12.283 -11.715 1.00 50.19 112 LEU A C 1
ATOM 910 O O . LEU A 1 112 ? -12.842 -13.171 -11.690 1.00 50.19 112 LEU A O 1
ATOM 914 N N . VAL A 1 113 ? -10.703 -12.548 -11.498 1.00 52.66 113 VAL A N 1
ATOM 915 C CA . VAL A 1 113 ? -10.296 -13.609 -10.608 1.00 52.66 113 VAL A CA 1
ATOM 916 C C . VAL A 1 113 ? -10.843 -13.103 -9.294 1.00 52.66 113 VAL A C 1
ATOM 918 O O . VAL A 1 113 ? -10.196 -12.333 -8.594 1.00 52.66 113 VAL A O 1
ATOM 921 N N . HIS A 1 114 ? -12.110 -13.426 -9.020 1.00 47.19 114 HIS A N 1
ATOM 922 C CA . HIS A 1 114 ? -12.601 -13.388 -7.664 1.00 47.19 114 HIS A CA 1
ATOM 923 C C . HIS A 1 114 ? -11.535 -14.159 -6.906 1.00 47.19 114 HIS A C 1
ATOM 925 O O . HIS A 1 114 ? -11.333 -15.331 -7.261 1.00 47.19 114 HIS A O 1
ATOM 931 N N . PRO A 1 115 ? -10.771 -13.519 -6.001 1.00 49.69 115 PRO A N 1
ATOM 932 C CA . PRO A 1 115 ? -9.843 -14.265 -5.186 1.00 49.69 115 PRO A CA 1
ATOM 933 C C . PRO A 1 115 ? -10.687 -15.393 -4.615 1.00 49.69 115 PRO A C 1
ATOM 935 O O . PRO A 1 115 ? -11.690 -15.151 -3.939 1.00 49.69 115 PRO A O 1
ATOM 938 N N . LYS A 1 116 ? -10.387 -16.629 -5.023 1.00 52.16 116 LYS A N 1
ATOM 939 C CA . LYS A 1 116 ? -10.968 -17.778 -4.358 1.00 52.16 116 LYS A CA 1
ATOM 940 C C . LYS A 1 116 ? -10.337 -17.693 -2.988 1.00 52.16 116 LYS A C 1
ATOM 942 O O . LYS A 1 116 ? -9.186 -18.084 -2.826 1.00 52.16 116 LYS A O 1
ATOM 947 N N . VAL A 1 117 ? -11.054 -17.084 -2.050 1.00 58.28 117 VAL A N 1
ATOM 948 C CA . VAL A 1 117 ? -10.732 -17.151 -0.634 1.00 58.28 117 VAL A CA 1
ATOM 949 C C . VAL A 1 117 ? -10.976 -18.612 -0.275 1.00 58.28 117 VAL A C 1
ATOM 951 O O . VAL A 1 117 ? -12.090 -19.009 0.045 1.00 58.28 117 VAL A O 1
ATOM 954 N N . ALA A 1 118 ? -9.986 -19.446 -0.586 1.00 51.31 118 ALA A N 1
ATOM 955 C CA . ALA A 1 118 ? -10.133 -20.893 -0.613 1.00 51.31 118 ALA A CA 1
ATOM 956 C C . ALA A 1 118 ? -9.917 -21.507 0.771 1.00 51.31 118 ALA A C 1
ATOM 958 O O . ALA A 1 118 ? -10.376 -22.617 0.987 1.00 51.31 118 ALA A O 1
ATOM 959 N N . ASP A 1 119 ? -9.328 -20.753 1.697 1.00 56.69 119 ASP A N 1
ATOM 960 C CA . ASP A 1 119 ? -9.217 -21.096 3.108 1.00 56.69 119 ASP A CA 1
ATOM 961 C C . ASP A 1 119 ? -9.379 -19.812 3.925 1.00 56.69 119 ASP A C 1
ATOM 963 O O . ASP A 1 119 ? -8.505 -18.945 3.934 1.00 56.69 119 ASP A O 1
ATOM 967 N N . ILE A 1 120 ? -10.540 -19.658 4.564 1.00 62.91 120 ILE A N 1
ATOM 968 C CA . ILE A 1 120 ? -10.697 -18.741 5.695 1.00 62.91 120 ILE A CA 1
ATOM 969 C C . ILE A 1 120 ? -10.517 -19.611 6.929 1.00 62.91 120 ILE A C 1
ATOM 971 O O . ILE A 1 120 ? -11.435 -20.330 7.320 1.00 62.91 120 ILE A O 1
ATOM 975 N N . GLU A 1 121 ? -9.332 -19.559 7.520 1.00 63.72 121 GLU A N 1
ATOM 976 C CA . GLU A 1 121 ? -9.095 -20.133 8.838 1.00 63.72 121 GLU A CA 1
ATOM 977 C C . GLU A 1 121 ? -9.230 -19.026 9.886 1.00 63.72 121 GLU A C 1
ATOM 979 O O . GLU A 1 121 ? -8.681 -17.932 9.738 1.00 63.72 121 GLU A O 1
ATOM 984 N N . GLU A 1 122 ? -9.995 -19.295 10.943 1.00 70.38 122 GLU A N 1
ATOM 985 C CA . GLU A 1 122 ? -10.035 -18.422 12.114 1.00 70.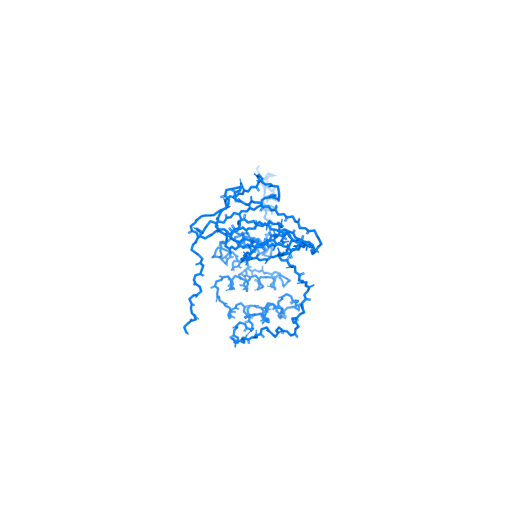38 122 GLU A CA 1
ATOM 986 C C . GLU A 1 122 ? -8.667 -18.483 12.803 1.00 70.38 122 GLU A C 1
ATOM 988 O O . GLU A 1 122 ? -8.299 -19.506 13.377 1.00 70.38 122 GLU A O 1
ATOM 993 N N . SER A 1 123 ? -7.890 -17.400 12.725 1.00 69.75 123 SER A N 1
ATOM 994 C CA . SER A 1 123 ? -6.547 -17.362 13.313 1.00 69.75 123 SER A CA 1
ATOM 995 C C . SER A 1 123 ? -6.573 -17.144 14.826 1.00 69.75 123 SER A C 1
ATOM 997 O O . SER A 1 123 ? -5.717 -17.661 15.542 1.00 69.75 123 SER A O 1
ATOM 999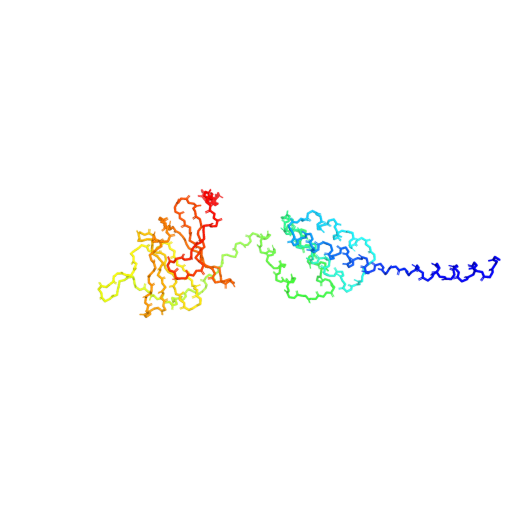 N N . SER A 1 124 ? -7.517 -16.336 15.317 1.00 69.88 124 SER A N 1
ATOM 1000 C CA . SER A 1 124 ? -7.641 -15.976 16.730 1.00 69.88 124 SER A CA 1
ATOM 1001 C C . SER A 1 124 ? -8.952 -15.238 17.016 1.00 69.88 124 SER A C 1
ATOM 1003 O O . SER A 1 124 ? -9.480 -14.519 16.169 1.00 69.88 124 SER A O 1
ATOM 1005 N N . VAL A 1 125 ? -9.450 -15.380 18.247 1.00 79.44 125 VAL A N 1
ATOM 1006 C CA . VAL A 1 125 ? -10.593 -14.621 18.773 1.00 79.44 125 VAL A CA 1
ATOM 1007 C C . VAL A 1 125 ? -10.154 -13.895 20.034 1.00 79.44 125 VAL A C 1
ATOM 1009 O O . VAL A 1 125 ? -9.581 -14.494 20.944 1.00 79.44 125 VAL A O 1
ATOM 1012 N N . VAL A 1 126 ? -10.435 -12.595 20.089 1.00 84.12 126 VAL A N 1
ATOM 1013 C CA . VAL A 1 126 ? -10.176 -11.753 21.258 1.00 84.12 126 VAL A CA 1
ATOM 1014 C C . VAL A 1 126 ? -11.500 -11.184 21.747 1.00 84.12 126 VAL A C 1
ATOM 1016 O O . VAL A 1 126 ? -12.169 -10.434 21.039 1.00 84.12 126 VAL A O 1
ATOM 1019 N N . GLU A 1 127 ? -11.886 -11.543 22.969 1.00 86.94 127 GLU A N 1
ATOM 1020 C CA . GLU A 1 127 ? -13.110 -11.042 23.593 1.00 86.94 127 GLU A CA 1
ATOM 1021 C C . GLU A 1 127 ? -12.887 -9.647 24.192 1.00 86.94 127 GLU A C 1
ATOM 1023 O O . GLU A 1 127 ? -11.945 -9.419 24.953 1.00 86.94 127 GLU A O 1
ATOM 1028 N N . GLY A 1 128 ? -13.791 -8.712 23.886 1.00 84.00 128 GLY A N 1
ATOM 1029 C CA . GLY A 1 128 ? -13.751 -7.347 24.426 1.00 84.00 128 GLY A CA 1
ATOM 1030 C C . GLY A 1 128 ? -14.108 -7.244 25.906 1.00 84.00 128 GLY A C 1
ATOM 1031 O O . GLY A 1 128 ? -13.846 -6.216 26.527 1.00 84.00 128 GLY A O 1
ATOM 1032 N N . PHE A 1 129 ? -14.659 -8.306 26.495 1.00 87.50 129 PHE A N 1
ATOM 1033 C CA . PHE A 1 129 ? -15.013 -8.377 27.906 1.00 87.50 129 PHE A CA 1
ATOM 1034 C C . PHE A 1 129 ? -14.434 -9.645 28.523 1.00 87.50 129 PHE A C 1
ATOM 1036 O O . PHE A 1 129 ? -14.833 -10.746 28.160 1.00 87.50 129 PHE A O 1
ATOM 1043 N N . ARG A 1 130 ? -13.519 -9.506 29.485 1.00 83.81 130 ARG A N 1
ATOM 1044 C CA . ARG A 1 130 ? -12.867 -10.653 30.127 1.00 83.81 130 ARG A CA 1
ATOM 1045 C C . ARG A 1 130 ? -12.802 -10.458 31.632 1.00 83.81 130 ARG A C 1
ATOM 1047 O O . ARG A 1 130 ? -12.389 -9.410 32.120 1.00 83.81 130 ARG A O 1
ATOM 1054 N N . SER A 1 131 ? -13.216 -11.481 32.378 1.00 85.06 131 SER A N 1
ATOM 1055 C CA . SER A 1 131 ? -13.164 -11.498 33.849 1.00 85.06 131 SER A CA 1
ATOM 1056 C C . SER A 1 131 ? -13.827 -10.282 34.521 1.00 85.06 131 SER A C 1
ATOM 1058 O O . SER A 1 131 ? -13.345 -9.794 35.540 1.00 85.06 131 SER A O 1
ATOM 1060 N N . GLY A 1 132 ? -14.927 -9.777 33.952 1.00 85.94 132 GLY A N 1
ATOM 1061 C CA . GLY A 1 132 ? -15.637 -8.611 34.490 1.00 85.94 132 GLY A CA 1
ATOM 1062 C C . GLY A 1 132 ? -15.088 -7.253 34.036 1.00 85.94 132 GLY A C 1
ATOM 1063 O O . GLY A 1 132 ? -15.612 -6.226 34.461 1.00 85.94 132 GLY A O 1
ATOM 1064 N N . VAL A 1 133 ? -14.048 -7.234 33.197 1.00 85.12 133 VAL A N 1
ATOM 1065 C CA . VAL A 1 133 ? -13.411 -6.017 32.682 1.00 85.12 133 VAL A CA 1
ATOM 1066 C C . VAL A 1 133 ? -13.714 -5.867 31.194 1.00 85.12 133 VAL A C 1
ATOM 1068 O O . VAL A 1 133 ? -13.422 -6.762 30.404 1.00 85.12 133 VAL A O 1
ATOM 1071 N N . GLU A 1 134 ? -14.271 -4.717 30.814 1.00 88.25 134 GLU A N 1
ATOM 1072 C CA . GLU A 1 134 ? -14.457 -4.319 29.417 1.00 88.25 134 GLU A CA 1
ATOM 1073 C C . GLU A 1 134 ? -13.200 -3.606 28.901 1.00 88.25 134 GLU A C 1
ATOM 1075 O O . GLU A 1 134 ? -12.820 -2.542 29.400 1.00 88.25 134 GLU A O 1
ATOM 1080 N N . TYR A 1 135 ? -12.551 -4.191 27.898 1.00 86.94 135 TYR A N 1
ATOM 1081 C CA . TYR A 1 135 ? -11.382 -3.626 27.228 1.00 86.94 135 TYR A CA 1
ATOM 1082 C C . TYR A 1 135 ? -11.778 -2.750 26.038 1.00 86.94 135 TYR A C 1
ATOM 1084 O O . TYR A 1 135 ? -11.226 -1.658 25.877 1.00 86.94 135 TYR A O 1
ATOM 1092 N N . PHE A 1 136 ? -12.754 -3.198 25.247 1.00 89.12 136 PHE A N 1
ATOM 1093 C CA . PHE A 1 136 ? -13.331 -2.449 24.133 1.00 89.12 136 PHE A CA 1
ATOM 1094 C C . PHE A 1 136 ? -14.808 -2.800 23.947 1.00 89.12 136 PHE A C 1
ATOM 1096 O O . PHE A 1 136 ? -15.219 -3.932 24.195 1.00 89.12 136 PHE A O 1
ATOM 1103 N N . TYR A 1 137 ? -15.587 -1.821 23.487 1.00 87.94 137 TYR A N 1
ATOM 1104 C CA . TYR A 1 137 ? -17.031 -1.958 23.271 1.00 87.94 137 TYR A CA 1
ATOM 1105 C C . TYR A 1 137 ? -17.411 -1.853 21.789 1.00 87.94 137 TYR A C 1
ATOM 1107 O O . TYR A 1 137 ? -18.168 -2.677 21.280 1.00 87.94 137 TYR A O 1
ATOM 1115 N N . THR A 1 138 ? -16.837 -0.879 21.073 1.00 91.62 138 THR A N 1
ATOM 1116 C CA . THR A 1 138 ? -17.170 -0.604 19.666 1.00 91.62 138 THR A CA 1
ATOM 1117 C C . THR A 1 138 ? -15.909 -0.654 18.799 1.00 91.62 138 THR A C 1
ATOM 1119 O O . THR A 1 138 ? -15.368 0.406 18.462 1.00 91.62 138 THR A O 1
ATOM 1122 N N . PRO A 1 139 ? -15.406 -1.851 18.442 1.00 94.00 139 PRO A N 1
ATOM 1123 C CA . PRO A 1 139 ? -14.262 -1.963 17.546 1.00 94.00 139 PRO A CA 1
ATOM 1124 C C . PRO A 1 139 ? -14.654 -1.424 16.163 1.00 94.00 139 PRO A C 1
ATOM 1126 O O . PRO A 1 139 ? -15.565 -1.944 15.522 1.00 94.00 139 PRO A O 1
ATOM 1129 N N . VAL A 1 140 ? -14.005 -0.344 15.727 1.00 95.88 140 VAL A N 1
ATOM 1130 C CA . VAL A 1 140 ? -14.245 0.276 14.408 1.00 95.88 140 VAL A CA 1
ATOM 1131 C C . VAL A 1 140 ? -13.180 -0.094 13.383 1.00 95.88 140 VAL A C 1
ATOM 1133 O O . VAL A 1 140 ? -13.420 0.038 12.190 1.00 95.88 140 VAL A O 1
ATOM 1136 N N . SER A 1 141 ? -12.021 -0.563 13.844 1.00 96.25 141 SER A N 1
ATOM 1137 C CA . SER A 1 141 ? -10.936 -1.062 13.004 1.00 96.25 141 SER A CA 1
ATOM 1138 C C . SER A 1 141 ? -10.022 -1.973 13.824 1.00 96.25 141 SER A C 1
ATOM 1140 O O . SER A 1 141 ? -9.945 -1.836 15.051 1.00 96.25 141 SER A O 1
ATOM 1142 N N . ALA A 1 142 ? -9.358 -2.910 13.156 1.00 94.44 142 ALA A N 1
ATOM 1143 C CA . ALA A 1 142 ? -8.361 -3.786 13.748 1.00 94.44 142 ALA A CA 1
ATOM 1144 C C . ALA A 1 142 ? -7.264 -4.099 12.727 1.00 94.44 142 ALA A C 1
ATOM 1146 O O . ALA A 1 142 ? -7.548 -4.254 11.541 1.00 94.44 142 ALA A O 1
ATOM 1147 N N . ASP A 1 143 ? -6.026 -4.200 13.195 1.00 93.88 143 ASP A N 1
ATOM 1148 C CA . ASP A 1 143 ? -4.864 -4.545 12.373 1.00 93.88 143 ASP A CA 1
ATOM 1149 C C . ASP A 1 143 ? -3.813 -5.239 13.249 1.00 93.88 143 ASP A C 1
ATOM 1151 O O . ASP A 1 143 ? -3.962 -5.316 14.470 1.00 93.88 143 ASP A O 1
ATOM 1155 N N . ILE A 1 144 ? -2.754 -5.760 12.643 1.00 90.06 144 ILE A N 1
ATOM 1156 C CA . ILE A 1 144 ? -1.692 -6.481 13.343 1.00 90.06 144 ILE A CA 1
ATOM 1157 C C . ILE A 1 144 ? -0.388 -5.701 13.214 1.00 90.06 144 ILE A C 1
ATOM 1159 O O . ILE A 1 144 ? 0.052 -5.385 12.106 1.00 90.06 144 ILE A O 1
ATOM 1163 N N . LEU A 1 145 ? 0.244 -5.442 14.357 1.00 88.56 145 LEU A N 1
ATOM 1164 C CA . LEU A 1 145 ? 1.616 -4.957 14.445 1.00 88.56 145 LEU A CA 1
ATOM 1165 C C . LEU A 1 145 ? 2.436 -6.002 15.203 1.00 88.56 145 LEU A C 1
ATOM 1167 O O . LEU A 1 145 ? 2.123 -6.325 16.350 1.00 88.56 145 LEU A O 1
ATOM 1171 N N . ASP A 1 146 ? 3.461 -6.540 14.545 1.00 85.88 146 ASP A N 1
ATOM 1172 C CA . ASP A 1 146 ? 4.241 -7.683 15.023 1.00 85.88 146 ASP A CA 1
ATOM 1173 C C . ASP A 1 146 ? 3.339 -8.891 15.364 1.00 85.88 146 ASP A C 1
ATOM 1175 O O . ASP A 1 146 ? 2.688 -9.448 14.481 1.00 85.88 146 ASP A O 1
ATOM 1179 N N . GLU A 1 147 ? 3.273 -9.284 16.638 1.00 85.19 147 GLU A N 1
ATOM 1180 C CA . GLU A 1 147 ? 2.428 -10.375 17.151 1.00 85.19 147 GLU A CA 1
ATOM 1181 C C . GLU A 1 147 ? 1.218 -9.857 17.951 1.00 85.19 147 GLU A C 1
ATOM 1183 O O . GLU A 1 147 ? 0.550 -10.619 18.651 1.00 85.19 147 GLU A O 1
ATOM 1188 N N . GLN A 1 148 ? 0.933 -8.551 17.888 1.00 88.62 148 GLN A N 1
ATOM 1189 C CA . GLN A 1 148 ? -0.156 -7.928 18.638 1.00 88.62 148 GLN A CA 1
ATOM 1190 C C . GLN A 1 148 ? -1.313 -7.539 17.725 1.00 88.62 148 GLN A C 1
ATOM 1192 O O . GLN A 1 148 ? -1.152 -6.790 16.760 1.00 88.62 148 GLN A O 1
ATOM 1197 N N . LEU A 1 149 ? -2.509 -7.993 18.092 1.00 91.81 149 LEU A N 1
ATOM 1198 C CA . LEU A 1 149 ? -3.751 -7.480 17.542 1.00 91.81 149 LEU A CA 1
ATOM 1199 C C . LEU A 1 149 ? -4.005 -6.090 18.124 1.00 91.81 149 LEU A C 1
ATOM 1201 O O . LEU A 1 149 ? -4.206 -5.930 19.332 1.00 91.81 149 LEU A O 1
ATOM 1205 N N . LEU A 1 150 ? -4.005 -5.096 17.248 1.00 93.94 150 LEU A N 1
ATOM 1206 C CA . LEU A 1 150 ? -4.407 -3.737 17.548 1.00 93.94 150 LEU A CA 1
ATOM 1207 C C . LEU A 1 150 ? -5.896 -3.576 17.249 1.00 93.94 150 LEU A C 1
ATOM 1209 O O . LEU A 1 150 ? -6.365 -3.941 16.177 1.00 93.94 150 LEU A O 1
ATOM 1213 N N . ILE A 1 151 ? -6.640 -3.009 18.192 1.00 95.25 151 ILE A N 1
ATOM 1214 C CA . ILE A 1 151 ? -8.086 -2.806 18.106 1.00 95.25 151 ILE A CA 1
ATOM 1215 C C . ILE A 1 151 ? -8.378 -1.346 18.430 1.00 95.25 151 ILE A C 1
ATOM 1217 O O . ILE A 1 151 ? -8.042 -0.858 19.511 1.00 95.25 151 ILE A O 1
ATOM 1221 N N . LEU A 1 152 ? -9.028 -0.647 17.505 1.00 96.31 152 LEU A N 1
ATOM 1222 C CA . LEU A 1 152 ? -9.466 0.728 17.696 1.00 96.31 152 LEU A CA 1
ATOM 1223 C C . LEU A 1 152 ? -10.919 0.742 18.186 1.00 96.31 152 LEU A C 1
ATOM 1225 O O . LEU A 1 152 ? -11.837 0.424 17.431 1.00 96.31 152 LEU A O 1
ATOM 1229 N N . ASP A 1 153 ? -11.144 1.147 19.436 1.00 95.19 153 ASP A N 1
ATOM 1230 C CA . ASP A 1 153 ? -12.482 1.376 19.987 1.00 95.19 153 ASP A CA 1
ATOM 1231 C C . ASP A 1 153 ? -12.937 2.808 19.690 1.00 95.19 153 ASP A C 1
ATOM 1233 O O . ASP A 1 153 ? -12.474 3.773 20.310 1.00 95.19 153 ASP A O 1
ATOM 1237 N N . GLY A 1 154 ? -13.877 2.946 18.756 1.00 93.38 154 GLY A N 1
ATOM 1238 C CA . GLY A 1 154 ? -14.345 4.246 18.280 1.00 93.38 154 GLY A CA 1
ATOM 1239 C C . GLY A 1 154 ? -15.289 4.973 19.240 1.00 93.38 154 GLY A C 1
ATOM 1240 O O . GLY A 1 154 ? -15.424 6.190 19.155 1.00 93.38 154 GLY A O 1
ATOM 1241 N N . SER A 1 155 ? -15.963 4.270 20.158 1.00 91.50 155 SER A N 1
ATOM 1242 C CA . SER A 1 155 ? -16.824 4.930 21.159 1.00 91.50 155 SER A CA 1
ATOM 1243 C C . SER A 1 155 ? -16.005 5.487 22.316 1.00 91.50 155 SER A C 1
ATOM 1245 O O . SER A 1 155 ? -16.282 6.577 22.828 1.00 91.50 155 SER A O 1
ATOM 1247 N N . ASN A 1 156 ? -14.965 4.753 22.704 1.00 92.94 156 ASN A N 1
ATOM 1248 C CA . ASN A 1 156 ? -14.100 5.143 23.804 1.00 92.94 156 ASN A CA 1
ATOM 1249 C C . ASN A 1 156 ? -12.868 5.949 23.373 1.00 92.94 156 ASN A C 1
ATOM 1251 O O . ASN A 1 156 ? -12.204 6.500 24.254 1.00 92.94 156 ASN A O 1
ATOM 1255 N N . ASP A 1 157 ? -12.598 6.058 22.066 1.00 94.19 157 ASP A N 1
ATOM 1256 C CA . ASP A 1 157 ? -11.369 6.623 21.492 1.00 94.19 157 ASP A CA 1
ATOM 1257 C C . ASP A 1 157 ? -10.133 6.000 22.157 1.00 94.19 157 ASP A C 1
ATOM 1259 O O . ASP A 1 157 ? -9.292 6.678 22.761 1.00 94.19 157 ASP A O 1
ATOM 1263 N N . ARG A 1 158 ? -10.081 4.666 22.120 1.00 93.12 158 ARG A N 1
ATOM 1264 C CA . ARG A 1 158 ? -8.980 3.887 22.683 1.00 93.12 158 ARG A CA 1
ATOM 1265 C C . ARG A 1 158 ? -8.342 3.028 21.615 1.00 93.12 158 ARG A C 1
ATOM 1267 O O . ARG A 1 158 ? -9.042 2.431 20.806 1.00 93.12 158 ARG A O 1
ATOM 1274 N N . LEU A 1 159 ? -7.025 2.928 21.681 1.00 94.31 159 LEU A N 1
ATOM 1275 C CA . LEU A 1 159 ? -6.286 1.874 21.010 1.00 94.31 159 LEU A CA 1
ATOM 1276 C C . LEU A 1 159 ? -6.026 0.770 22.029 1.00 94.31 159 LEU A C 1
ATOM 1278 O O . LEU A 1 159 ? -5.616 1.055 23.152 1.00 94.31 159 LEU A O 1
ATOM 1282 N N . ILE A 1 160 ? -6.287 -0.472 21.660 1.00 93.56 160 ILE A N 1
ATOM 1283 C CA . ILE A 1 160 ? -6.031 -1.645 22.484 1.00 93.56 160 ILE A CA 1
ATOM 1284 C C . ILE A 1 160 ? -5.020 -2.507 21.738 1.00 93.56 160 ILE A C 1
ATOM 1286 O O . ILE A 1 160 ? -5.221 -2.763 20.561 1.00 93.56 160 ILE A O 1
ATOM 1290 N N . ALA A 1 161 ? -3.961 -2.963 22.402 1.00 92.06 161 ALA A N 1
ATOM 1291 C CA . ALA A 1 161 ? -3.082 -4.011 21.887 1.00 92.06 161 ALA A CA 1
ATOM 1292 C C . ALA A 1 161 ? -3.251 -5.266 22.728 1.00 92.06 161 ALA A C 1
ATOM 1294 O O . ALA A 1 161 ? -3.264 -5.194 23.966 1.00 92.06 161 ALA A O 1
ATOM 1295 N N . SER A 1 162 ? -3.339 -6.411 22.060 1.00 89.94 162 SER A N 1
ATOM 1296 C CA . SER A 1 162 ? -3.394 -7.702 22.725 1.00 89.94 162 SER A CA 1
ATOM 1297 C C . SER A 1 162 ? -2.682 -8.797 21.946 1.00 89.94 162 SER A C 1
ATOM 1299 O O . SER A 1 162 ? -2.784 -8.870 20.730 1.00 89.94 162 SER A O 1
ATOM 1301 N N . ASP A 1 163 ? -2.008 -9.684 22.672 1.00 87.88 163 ASP A N 1
ATOM 1302 C CA . ASP A 1 163 ? -1.505 -10.975 22.182 1.00 87.88 163 ASP A CA 1
ATOM 1303 C C . ASP A 1 163 ? -2.517 -12.121 22.439 1.00 87.88 163 ASP A C 1
ATOM 1305 O O . ASP A 1 163 ? -2.180 -13.300 22.368 1.00 87.88 163 ASP A O 1
ATOM 1309 N N . GLY A 1 164 ? -3.755 -11.781 22.823 1.00 82.56 164 GLY A N 1
ATOM 1310 C CA . GLY A 1 164 ? -4.803 -12.709 23.262 1.00 82.56 164 GLY A CA 1
ATOM 1311 C C . GLY A 1 164 ? -4.802 -12.997 24.769 1.00 82.56 164 GLY A C 1
ATOM 1312 O O . GLY A 1 164 ? -5.831 -13.378 25.330 1.00 82.56 164 GLY A O 1
ATOM 1313 N N . ASN A 1 165 ? -3.691 -12.756 25.470 1.00 83.44 165 ASN A N 1
ATOM 1314 C CA . ASN A 1 165 ? -3.567 -12.986 26.910 1.00 83.44 165 ASN A CA 1
ATOM 1315 C C . ASN A 1 165 ? -3.515 -11.690 27.712 1.00 83.44 165 ASN A C 1
ATOM 1317 O O . ASN A 1 165 ? -4.175 -11.581 28.749 1.00 83.44 165 ASN A O 1
ATOM 1321 N N . ILE A 1 166 ? -2.731 -10.725 27.249 1.00 86.75 166 ILE A N 1
ATOM 1322 C CA . ILE A 1 166 ? -2.509 -9.438 27.893 1.00 86.75 166 ILE A CA 1
ATOM 1323 C C . ILE A 1 166 ? -3.203 -8.365 27.065 1.00 86.75 166 ILE A C 1
ATOM 1325 O O . ILE A 1 166 ? -3.168 -8.386 25.840 1.00 86.75 166 ILE A O 1
ATOM 1329 N N . PHE A 1 167 ? -3.823 -7.408 27.748 1.00 89.56 167 PHE A N 1
ATOM 1330 C CA . PHE A 1 167 ? -4.450 -6.252 27.123 1.00 89.56 167 PHE A CA 1
ATOM 1331 C C . PHE A 1 167 ? -3.770 -4.984 27.616 1.00 89.56 167 PHE A C 1
ATOM 1333 O O . PHE A 1 167 ? -3.672 -4.744 28.823 1.00 89.56 167 PHE A O 1
ATOM 1340 N N . LYS A 1 168 ? -3.329 -4.154 26.676 1.00 90.69 168 LYS A N 1
ATOM 1341 C CA . LYS A 1 168 ? -2.858 -2.794 26.932 1.00 90.69 168 LYS A CA 1
ATOM 1342 C C . LYS A 1 168 ? -3.811 -1.835 26.243 1.00 90.69 168 LYS A C 1
ATOM 1344 O O . LYS A 1 168 ? -4.141 -2.046 25.085 1.00 90.69 168 LYS A O 1
ATOM 1349 N N . ALA A 1 169 ? -4.271 -0.815 26.958 1.00 90.06 169 ALA A N 1
ATOM 1350 C CA . ALA A 1 169 ? -5.215 0.160 26.429 1.00 90.06 169 ALA A CA 1
ATOM 1351 C C . ALA A 1 169 ? -4.652 1.575 26.560 1.00 90.06 169 ALA A C 1
ATOM 1353 O O . ALA A 1 169 ? -4.252 2.002 27.645 1.00 90.06 169 ALA A O 1
ATOM 1354 N N . TRP A 1 170 ? -4.694 2.317 25.461 1.00 91.00 170 TRP A N 1
ATOM 1355 C CA . TRP A 1 170 ? -4.268 3.705 25.365 1.00 91.00 170 TRP A CA 1
ATOM 1356 C C . TRP A 1 170 ? -5.467 4.596 25.105 1.00 91.00 170 TRP A C 1
ATOM 1358 O O . TRP A 1 170 ? -6.264 4.347 24.207 1.00 91.00 170 TRP A O 1
ATOM 1368 N N . ASN A 1 171 ? -5.603 5.646 25.911 1.00 91.06 171 ASN A N 1
ATOM 1369 C CA . ASN A 1 171 ? -6.672 6.624 25.766 1.00 91.06 171 ASN A CA 1
ATOM 1370 C C . ASN A 1 171 ? -6.222 7.731 24.810 1.00 91.06 171 ASN A C 1
ATOM 1372 O O . ASN A 1 171 ? -5.500 8.640 25.220 1.00 91.06 171 ASN A O 1
ATOM 1376 N N . LEU A 1 172 ? -6.684 7.663 23.564 1.00 92.19 172 LEU A N 1
ATOM 1377 C CA . LEU A 1 172 ? -6.259 8.568 22.500 1.00 92.19 172 LEU A CA 1
ATOM 1378 C C . LEU A 1 172 ? -6.800 9.994 22.694 1.00 92.19 172 LEU A C 1
ATOM 1380 O O . LEU A 1 172 ? -6.147 10.954 22.280 1.00 92.19 172 LEU A O 1
ATOM 1384 N N . LYS A 1 173 ? -7.913 10.171 23.432 1.00 90.81 173 LYS A N 1
ATOM 1385 C CA . LYS A 1 173 ? -8.418 11.514 23.797 1.00 90.81 173 LYS A CA 1
ATOM 1386 C C . LYS A 1 173 ? -7.399 12.310 24.596 1.00 90.81 173 LYS A C 1
ATOM 1388 O O . LYS A 1 173 ? -7.350 13.528 24.455 1.00 90.81 173 LYS A O 1
ATOM 1393 N N . LYS A 1 174 ? -6.586 11.650 25.433 1.00 88.44 174 LYS A N 1
ATOM 1394 C CA . LYS A 1 174 ? -5.531 12.334 26.201 1.00 88.44 174 LYS A CA 1
ATOM 1395 C C . LYS A 1 174 ? -4.448 12.924 25.299 1.00 88.44 174 LYS A C 1
ATOM 1397 O O . LYS A 1 174 ? -3.838 13.916 25.680 1.00 88.44 174 LYS A O 1
ATOM 1402 N N . SER A 1 175 ? -4.267 12.352 24.115 1.00 86.50 175 SER A N 1
ATOM 1403 C CA . SER A 1 175 ? -3.324 12.802 23.091 1.00 86.50 175 SER A CA 1
ATOM 1404 C C . SER A 1 175 ? -3.987 13.722 22.051 1.00 86.50 175 SER A C 1
ATOM 1406 O O . SER A 1 175 ? -3.377 14.049 21.043 1.00 86.50 175 SER A O 1
ATOM 1408 N N . GLY A 1 176 ? -5.236 14.155 22.276 1.00 88.75 176 GLY A N 1
ATOM 1409 C CA . GLY A 1 176 ? -5.962 15.071 21.388 1.00 88.75 176 GLY A CA 1
ATOM 1410 C C . GLY A 1 176 ? -6.706 14.405 20.226 1.00 88.75 176 GLY A C 1
ATOM 1411 O O . GLY A 1 176 ? -7.399 15.091 19.476 1.00 88.75 176 GLY A O 1
ATOM 1412 N N . ILE A 1 177 ? -6.636 13.079 20.103 1.00 92.19 177 ILE A N 1
ATOM 1413 C CA . ILE A 1 177 ? -7.308 12.324 19.043 1.00 92.19 177 ILE A CA 1
ATOM 1414 C C . ILE A 1 177 ? -8.699 11.922 19.543 1.00 92.19 177 ILE A C 1
ATOM 1416 O O . ILE A 1 177 ? -8.842 11.271 20.577 1.00 92.19 177 ILE A O 1
ATOM 1420 N N . SER A 1 178 ? -9.749 12.319 18.827 1.00 93.56 178 SER A N 1
ATOM 1421 C CA . SER A 1 178 ? -11.133 12.017 19.208 1.00 93.56 178 SER A CA 1
ATOM 1422 C C . SER A 1 178 ? -11.985 11.673 17.999 1.00 93.56 178 SER A C 1
ATOM 1424 O O . SER A 1 178 ? -11.666 12.066 16.877 1.00 93.56 178 SER A O 1
ATOM 1426 N N . GLN A 1 179 ? -13.098 10.978 18.234 1.00 94.25 179 GLN A N 1
ATOM 1427 C CA . GLN A 1 179 ? -13.986 10.494 17.176 1.00 94.25 179 GLN A CA 1
ATOM 1428 C C . GLN A 1 179 ? -13.254 9.572 16.194 1.00 94.25 179 GLN A C 1
ATOM 1430 O O . GLN A 1 179 ? -13.393 9.714 14.975 1.00 94.25 179 GLN A O 1
ATOM 1435 N N . CYS A 1 180 ? -12.461 8.647 16.727 1.00 94.50 180 CYS A N 1
ATOM 1436 C CA . CYS A 1 180 ? -11.708 7.670 15.958 1.00 94.50 180 CYS A CA 1
ATOM 1437 C C . CYS A 1 180 ? -12.673 6.831 15.109 1.00 94.50 180 CYS A C 1
ATOM 1439 O O . CYS A 1 180 ? -13.739 6.411 15.571 1.00 94.50 180 CYS A O 1
ATOM 1441 N N . ARG A 1 181 ? -12.325 6.640 13.838 1.00 95.12 181 ARG A N 1
ATOM 1442 C CA . ARG A 1 181 ? -13.160 5.946 12.853 1.00 95.12 181 ARG A CA 1
ATOM 1443 C C . ARG A 1 181 ? -12.451 4.745 12.259 1.00 95.12 181 ARG A C 1
ATOM 1445 O O . ARG A 1 181 ? -13.105 3.743 12.025 1.00 95.12 181 ARG A O 1
ATOM 1452 N N . ASP A 1 182 ? -11.165 4.883 11.972 1.00 95.44 182 ASP A N 1
ATOM 1453 C CA . ASP A 1 182 ? -10.408 3.856 11.273 1.00 95.44 182 ASP A CA 1
ATOM 1454 C C . ASP A 1 182 ? -8.934 3.901 11.679 1.00 95.44 182 ASP A C 1
ATOM 1456 O O . ASP A 1 182 ? -8.453 4.931 12.162 1.00 95.44 182 ASP A O 1
ATOM 1460 N N . MET A 1 183 ? -8.242 2.786 11.487 1.00 95.06 183 MET A N 1
ATOM 1461 C CA . MET A 1 183 ? -6.831 2.605 11.787 1.00 95.06 183 MET A CA 1
ATOM 1462 C C . MET A 1 183 ? -6.159 1.798 10.680 1.00 95.06 183 MET A C 1
ATOM 1464 O O . MET A 1 183 ? -6.745 0.859 10.155 1.00 95.06 183 MET A O 1
ATOM 1468 N N . VAL A 1 184 ? -4.913 2.143 10.368 1.00 95.00 184 VAL A N 1
ATOM 1469 C CA . VAL A 1 184 ? -4.049 1.364 9.474 1.00 95.00 184 VAL A CA 1
ATOM 1470 C C . VAL A 1 184 ? -2.661 1.272 10.086 1.00 95.00 184 VAL A C 1
ATOM 1472 O O . VAL A 1 184 ? -2.134 2.274 10.576 1.00 95.00 184 VAL A O 1
ATOM 1475 N N . VAL A 1 185 ? -2.061 0.087 10.030 1.00 92.75 185 VAL A N 1
ATOM 1476 C CA . VAL A 1 185 ? -0.657 -0.124 10.381 1.00 92.75 185 VAL A CA 1
ATOM 1477 C C . VAL A 1 185 ? 0.173 -0.194 9.105 1.00 92.75 185 VAL A C 1
ATOM 1479 O O . VAL A 1 185 ? -0.036 -1.051 8.245 1.00 92.75 185 VAL A O 1
ATOM 1482 N N . ASP A 1 186 ? 1.160 0.689 8.984 1.00 89.50 186 ASP A N 1
ATOM 1483 C CA . ASP A 1 186 ? 2.204 0.533 7.979 1.00 89.50 186 ASP A CA 1
ATOM 1484 C C . ASP A 1 186 ? 3.219 -0.504 8.471 1.00 89.50 186 ASP A C 1
ATOM 1486 O O . ASP A 1 186 ? 4.073 -0.228 9.313 1.00 89.50 186 ASP A O 1
ATOM 1490 N N . LYS A 1 187 ? 3.127 -1.714 7.919 1.00 84.56 187 LYS A N 1
ATOM 1491 C CA . LYS A 1 187 ? 3.963 -2.861 8.300 1.00 84.56 187 LYS A CA 1
ATOM 1492 C C . LYS A 1 187 ? 5.446 -2.677 7.971 1.00 84.56 187 LYS A C 1
ATOM 1494 O O . LYS A 1 187 ? 6.264 -3.408 8.517 1.00 84.56 187 LYS A O 1
ATOM 1499 N N . LEU A 1 188 ? 5.807 -1.745 7.083 1.00 82.94 188 LEU A N 1
ATOM 1500 C CA . LEU A 1 188 ? 7.209 -1.480 6.745 1.00 82.94 188 LEU A CA 1
ATOM 1501 C C . LEU A 1 188 ? 7.889 -0.601 7.794 1.00 82.94 188 LEU A C 1
ATOM 1503 O O . LEU A 1 188 ? 9.055 -0.818 8.117 1.00 82.94 188 LEU A O 1
ATOM 1507 N N . THR A 1 189 ? 7.173 0.398 8.308 1.00 83.19 189 THR A N 1
ATOM 1508 C CA . THR A 1 189 ? 7.712 1.382 9.260 1.00 83.19 189 THR A CA 1
ATOM 1509 C C . THR A 1 189 ? 7.323 1.096 10.709 1.00 83.19 189 THR A C 1
ATOM 1511 O O . THR A 1 189 ? 7.944 1.633 11.624 1.00 83.19 189 THR A O 1
ATOM 1514 N N . GLY A 1 190 ? 6.301 0.266 10.925 1.00 84.56 190 GLY A N 1
ATOM 1515 C CA . GLY A 1 190 ? 5.673 0.043 12.225 1.00 84.56 190 GLY A CA 1
ATOM 1516 C C . GLY A 1 190 ? 4.783 1.205 12.676 1.00 84.56 190 GLY A C 1
ATOM 1517 O O . GLY A 1 190 ? 4.373 1.253 13.835 1.00 84.56 190 GLY A O 1
ATOM 1518 N N . TRP A 1 191 ? 4.498 2.171 11.798 1.00 89.19 191 TRP A N 1
ATOM 1519 C CA . TRP A 1 191 ? 3.677 3.327 12.140 1.00 89.19 191 TRP A CA 1
ATOM 1520 C C . TRP A 1 191 ? 2.194 2.985 12.168 1.00 89.19 191 TRP A C 1
ATOM 1522 O O . TRP A 1 191 ? 1.678 2.281 11.302 1.00 89.19 191 TRP A O 1
ATOM 1532 N N . ILE A 1 192 ? 1.495 3.552 13.148 1.00 93.56 192 ILE A N 1
ATOM 1533 C CA . ILE A 1 192 ? 0.051 3.392 13.295 1.00 93.56 192 ILE A CA 1
ATOM 1534 C C . ILE A 1 192 ? -0.608 4.713 12.925 1.00 93.56 192 ILE A C 1
ATOM 1536 O O . ILE A 1 192 ? -0.319 5.757 13.515 1.00 93.56 192 ILE A O 1
ATOM 1540 N N . TYR A 1 193 ? -1.522 4.662 11.967 1.00 94.56 193 TYR A N 1
ATOM 1541 C CA . TYR A 1 193 ? -2.305 5.802 11.529 1.00 94.56 193 TYR A CA 1
ATOM 1542 C C . TYR A 1 193 ? -3.737 5.672 12.021 1.00 94.56 193 TYR A C 1
ATOM 1544 O O . TYR A 1 193 ? -4.360 4.634 11.827 1.00 94.56 193 TYR A O 1
ATOM 1552 N N . VAL A 1 194 ? -4.276 6.728 12.628 1.00 94.94 194 VAL A N 1
ATOM 1553 C CA . VAL A 1 194 ? -5.666 6.790 13.094 1.00 94.94 194 VAL A CA 1
ATOM 1554 C C . VAL A 1 194 ? -6.391 7.919 12.382 1.00 94.94 194 VAL A C 1
ATOM 1556 O O . VAL A 1 194 ? -6.004 9.085 12.479 1.00 94.94 194 VAL A O 1
ATOM 1559 N N . ALA A 1 195 ? -7.475 7.574 11.694 1.00 94.62 195 ALA A N 1
ATOM 1560 C CA . ALA A 1 195 ? -8.357 8.527 11.043 1.00 94.62 195 ALA A CA 1
ATOM 1561 C C . ALA A 1 195 ? -9.571 8.843 11.926 1.00 94.62 195 ALA A C 1
ATOM 1563 O O . ALA A 1 195 ? -10.204 7.948 12.496 1.00 94.62 195 ALA A O 1
ATOM 1564 N N . THR A 1 196 ? -9.947 10.119 12.001 1.00 93.88 196 THR A N 1
ATOM 1565 C CA . THR A 1 196 ? -11.125 10.583 12.744 1.00 93.88 196 THR A CA 1
ATOM 1566 C C . THR A 1 196 ? -12.319 10.812 11.819 1.00 93.88 196 THR A C 1
ATOM 1568 O O . THR A 1 196 ? -12.192 10.993 10.604 1.00 93.88 196 THR A O 1
ATOM 1571 N N . LYS A 1 197 ? -13.524 10.870 12.394 1.00 91.81 197 LYS A N 1
ATOM 1572 C CA . LYS A 1 197 ? -14.754 11.231 11.667 1.00 91.81 197 LYS A CA 1
ATOM 1573 C C . LYS A 1 197 ? -14.712 12.641 11.066 1.00 91.81 197 LYS A C 1
ATOM 1575 O O . LYS A 1 197 ? -15.484 12.915 10.153 1.00 91.81 197 LYS A O 1
ATOM 1580 N N . LYS A 1 198 ? -13.813 13.510 11.538 1.00 89.44 198 LYS A N 1
ATOM 1581 C CA . LYS A 1 198 ? -13.594 14.857 10.987 1.00 89.44 198 LYS A CA 1
ATOM 1582 C C . LYS A 1 198 ? -12.691 14.868 9.748 1.00 89.44 198 LYS A C 1
ATOM 1584 O O . LYS A 1 198 ? -12.471 15.931 9.179 1.00 89.44 198 LYS A O 1
ATOM 1589 N N . GLY A 1 199 ? -12.167 13.713 9.333 1.00 86.19 199 GLY A N 1
ATOM 1590 C CA . GLY A 1 199 ? -11.214 13.621 8.224 1.00 86.19 199 GLY A CA 1
ATOM 1591 C C . GLY A 1 199 ? -9.793 14.035 8.613 1.00 86.19 199 GLY A C 1
ATOM 1592 O O . GLY A 1 199 ? -9.015 14.418 7.742 1.00 86.19 199 GLY A O 1
ATOM 1593 N N . GLU A 1 200 ? -9.466 14.001 9.906 1.00 91.75 200 GLU A N 1
ATOM 1594 C CA . GLU A 1 200 ? -8.098 14.171 10.405 1.00 91.75 200 GLU A CA 1
ATOM 1595 C C . GLU A 1 200 ? -7.400 12.814 10.449 1.00 91.75 200 GLU A C 1
ATOM 1597 O O . GLU A 1 200 ? -8.031 11.812 10.790 1.00 91.75 200 GLU A O 1
ATOM 1602 N N . VAL A 1 201 ? -6.107 12.784 10.136 1.00 93.06 201 VAL A N 1
ATOM 1603 C CA . VAL A 1 201 ? -5.269 11.587 10.213 1.00 93.06 201 VAL A CA 1
ATOM 1604 C C . VAL A 1 201 ? -4.076 11.874 11.106 1.00 93.06 201 VAL A C 1
ATOM 1606 O O . VAL A 1 201 ? -3.296 12.799 10.871 1.00 93.06 201 VAL A O 1
ATOM 1609 N N . TRP A 1 202 ? -3.943 11.045 12.129 1.00 93.38 202 TRP A N 1
ATOM 1610 C CA . TRP A 1 202 ? -2.889 11.109 13.123 1.00 93.38 202 TRP A CA 1
ATOM 1611 C C . TRP A 1 202 ? -1.938 9.942 12.936 1.00 93.38 202 TRP A C 1
ATOM 1613 O O . TRP A 1 202 ? -2.383 8.826 12.692 1.00 93.38 202 TRP A O 1
ATOM 1623 N N . LYS A 1 203 ? -0.643 10.192 13.091 1.00 93.25 203 LYS A N 1
ATOM 1624 C CA . LYS A 1 203 ? 0.383 9.163 13.225 1.00 93.25 203 LYS A CA 1
ATOM 1625 C C . LYS A 1 203 ? 0.724 9.019 14.703 1.00 93.25 203 LYS A C 1
ATOM 1627 O O . LYS A 1 203 ? 1.072 10.000 15.364 1.00 93.25 203 LYS A O 1
ATOM 1632 N N . ILE A 1 204 ? 0.627 7.800 15.212 1.00 89.25 204 ILE A N 1
ATOM 1633 C CA . ILE A 1 204 ? 1.086 7.437 16.549 1.00 89.25 204 ILE A CA 1
ATOM 1634 C C . ILE A 1 204 ? 2.578 7.125 16.430 1.00 89.25 204 ILE A C 1
ATOM 1636 O O . ILE A 1 204 ? 2.963 6.174 15.753 1.00 89.25 204 ILE A O 1
ATOM 1640 N N . VAL A 1 205 ? 3.411 7.975 17.032 1.00 78.50 205 VAL A N 1
ATOM 1641 C CA . VAL A 1 205 ? 4.879 7.873 16.946 1.00 78.50 205 VAL A CA 1
ATOM 1642 C C . VAL A 1 205 ? 5.398 6.856 17.956 1.00 78.50 205 VAL A C 1
ATOM 1644 O O . VAL A 1 205 ? 6.292 6.072 17.653 1.00 78.50 205 VAL A O 1
ATOM 1647 N N . SER A 1 206 ? 4.790 6.847 19.139 1.00 72.94 206 SER A N 1
ATOM 1648 C CA . SER A 1 206 ? 5.019 5.857 20.179 1.00 72.94 206 SER A CA 1
ATOM 1649 C C . SER A 1 206 ? 3.681 5.449 20.778 1.00 72.94 206 SER A C 1
ATOM 1651 O O . SER A 1 206 ? 2.750 6.249 20.871 1.00 72.94 206 SER A O 1
ATOM 1653 N N . LEU A 1 207 ? 3.598 4.204 21.244 1.00 70.19 207 LEU A N 1
ATOM 1654 C CA . LEU A 1 207 ? 2.514 3.765 22.118 1.00 70.19 207 LEU A CA 1
ATOM 1655 C C . LEU A 1 207 ? 2.639 4.379 23.529 1.00 70.19 207 LEU A C 1
ATOM 1657 O O . LEU A 1 207 ? 1.861 4.051 24.414 1.00 70.19 207 LEU A O 1
ATOM 1661 N N . ASP A 1 208 ? 3.572 5.296 23.775 1.00 67.50 208 ASP A N 1
ATOM 1662 C CA . ASP A 1 208 ? 3.525 6.163 24.946 1.00 67.50 208 ASP A CA 1
ATOM 1663 C C . ASP A 1 208 ? 2.520 7.318 24.753 1.00 67.50 208 ASP A C 1
ATOM 1665 O O . ASP A 1 208 ? 2.462 7.942 23.693 1.00 67.50 208 ASP A O 1
ATOM 1669 N N . PRO A 1 209 ? 1.724 7.664 25.782 1.00 54.81 209 PRO A N 1
ATOM 1670 C CA . PRO A 1 209 ? 0.532 8.517 25.665 1.00 54.81 209 PRO A CA 1
ATOM 1671 C C . PRO A 1 209 ? 0.769 9.991 25.269 1.00 54.81 209 PRO A C 1
ATOM 1673 O O . PRO A 1 209 ? -0.181 10.777 25.278 1.00 54.81 209 PRO A O 1
ATOM 1676 N N . LEU A 1 210 ? 2.001 10.393 24.950 1.00 58.25 210 LEU A N 1
ATOM 1677 C CA . LEU A 1 210 ? 2.390 11.790 24.735 1.00 58.25 210 LEU A CA 1
ATOM 1678 C C . LEU A 1 210 ? 2.982 12.080 23.348 1.00 58.25 210 LEU A C 1
ATOM 1680 O O . LEU A 1 210 ? 3.202 13.250 23.045 1.00 58.25 210 LEU A O 1
ATOM 1684 N N . GLU A 1 211 ? 3.197 11.073 22.498 1.00 74.88 211 GLU A N 1
ATOM 1685 C CA . GLU A 1 211 ? 3.873 11.266 21.208 1.00 74.88 211 GLU A CA 1
ATOM 1686 C C . GLU A 1 211 ? 2.970 10.910 20.019 1.00 74.88 211 GLU A C 1
ATOM 1688 O O . GLU A 1 211 ? 2.945 9.782 19.521 1.00 74.88 211 GLU A O 1
ATOM 1693 N N . VAL A 1 212 ? 2.221 11.910 19.547 1.00 81.69 212 VAL A N 1
ATOM 1694 C CA . VAL A 1 212 ? 1.382 11.817 18.343 1.00 81.69 212 VAL A CA 1
ATOM 1695 C C . VAL A 1 212 ? 1.609 13.017 17.428 1.00 81.69 212 VAL A C 1
ATOM 1697 O O . VAL A 1 212 ? 1.872 14.126 17.892 1.00 81.69 212 VAL A O 1
ATOM 1700 N N . GLU A 1 213 ? 1.476 12.801 16.121 1.00 87.50 213 GLU A N 1
ATOM 1701 C CA . GLU A 1 213 ? 1.643 13.828 15.090 1.00 87.50 213 GLU A CA 1
ATOM 1702 C C . GLU A 1 213 ? 0.397 13.886 14.197 1.00 87.50 213 GLU A C 1
ATOM 1704 O O . GLU A 1 213 ? -0.027 12.869 13.647 1.00 87.50 213 GLU A O 1
ATOM 1709 N N . LEU A 1 214 ? -0.198 15.072 14.029 1.00 88.19 214 LEU A N 1
ATOM 1710 C CA . LEU A 1 214 ? -1.254 15.280 13.038 1.00 88.19 214 LEU A CA 1
ATOM 1711 C C . LEU A 1 214 ? -0.608 15.379 11.655 1.00 88.19 214 LEU A C 1
ATOM 1713 O O . LEU A 1 214 ? 0.074 16.355 11.357 1.00 88.19 214 LEU A O 1
ATOM 1717 N N . VAL A 1 215 ? -0.853 14.386 10.807 1.00 89.00 215 VAL A N 1
ATOM 1718 C CA . VAL A 1 215 ? -0.284 14.336 9.453 1.00 89.00 215 VAL A CA 1
ATOM 1719 C C . VAL A 1 215 ? -1.141 15.141 8.476 1.00 89.00 215 VAL A C 1
ATOM 1721 O O . VAL A 1 215 ? -0.643 15.649 7.475 1.00 89.00 215 VAL A O 1
ATOM 1724 N N . ALA A 1 216 ? -2.449 15.221 8.741 1.00 81.25 216 ALA A N 1
ATOM 1725 C CA . ALA A 1 216 ? -3.420 15.519 7.700 1.00 81.25 216 ALA A CA 1
ATOM 1726 C C . ALA A 1 216 ? -4.796 15.934 8.267 1.00 81.25 216 ALA A C 1
ATOM 1728 O O . ALA A 1 216 ? -5.271 15.309 9.211 1.00 81.25 216 ALA A O 1
ATOM 1729 N N . SER A 1 217 ? -5.477 16.940 7.690 1.00 77.44 217 SER A N 1
ATOM 1730 C CA . SER A 1 217 ? -6.855 17.329 8.059 1.00 77.44 217 SER A CA 1
ATOM 1731 C C . SER A 1 217 ? -7.731 17.663 6.845 1.00 77.44 217 SER A C 1
ATOM 1733 O O . SER A 1 217 ? -7.250 18.169 5.835 1.00 77.44 217 SER A O 1
ATOM 1735 N N . GLY A 1 218 ? -9.032 17.359 6.937 1.00 67.94 218 GLY A N 1
ATOM 1736 C CA . GLY A 1 218 ? -10.014 17.679 5.893 1.00 67.94 218 GLY A CA 1
ATOM 1737 C C . GLY A 1 218 ? -9.964 16.779 4.654 1.00 67.94 218 GLY A C 1
ATOM 1738 O O . GLY A 1 218 ? -10.432 17.186 3.592 1.00 67.94 218 GLY A O 1
ATOM 1739 N N . TYR A 1 219 ? -9.414 15.566 4.765 1.00 62.72 219 TYR A N 1
ATOM 1740 C CA . TYR A 1 219 ? -9.357 14.643 3.632 1.00 62.72 219 TYR A CA 1
ATOM 1741 C C . TYR A 1 219 ? -10.760 14.178 3.252 1.00 62.72 219 TYR A C 1
ATOM 1743 O O . TYR A 1 219 ? -11.506 13.630 4.069 1.00 62.72 219 TYR A O 1
ATOM 1751 N N . VAL A 1 22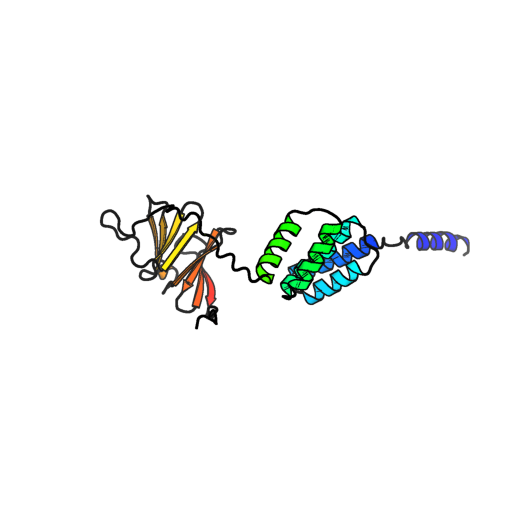0 ? -11.103 14.364 1.979 1.00 56.69 220 VAL A N 1
ATOM 1752 C CA . VAL A 1 220 ? -12.255 13.711 1.367 1.00 56.69 220 VAL A CA 1
ATOM 1753 C C . VAL A 1 220 ? -11.838 12.266 1.125 1.00 56.69 220 VAL A C 1
ATOM 1755 O O . VAL A 1 220 ? -10.986 12.003 0.278 1.00 56.69 220 VAL A O 1
ATOM 1758 N N . LEU A 1 221 ? -12.388 11.331 1.905 1.00 50.28 221 LEU A N 1
ATOM 1759 C CA . LEU A 1 221 ? -12.252 9.909 1.591 1.00 50.28 221 LEU A CA 1
ATOM 1760 C C . LEU A 1 221 ? -12.676 9.689 0.133 1.00 50.28 221 LEU A C 1
ATOM 1762 O O . LEU A 1 221 ? -13.687 10.273 -0.271 1.00 50.28 221 LEU A O 1
ATOM 1766 N N . PRO A 1 222 ? -11.968 8.853 -0.644 1.00 44.03 222 PRO A N 1
ATOM 1767 C CA . PRO A 1 222 ? -12.440 8.487 -1.966 1.00 44.03 222 PRO A CA 1
ATOM 1768 C C . PRO A 1 222 ? -13.847 7.899 -1.828 1.00 44.03 222 PRO A C 1
ATOM 1770 O O . PRO A 1 222 ? -14.042 6.835 -1.241 1.00 44.03 222 PRO A O 1
ATOM 1773 N N . GLN A 1 223 ? -14.846 8.615 -2.346 1.00 43.25 223 GLN A N 1
ATOM 1774 C CA . GLN A 1 223 ? -16.122 7.998 -2.660 1.00 43.25 223 GLN A CA 1
ATOM 1775 C C . GLN A 1 223 ? -15.826 7.076 -3.833 1.00 43.25 223 GLN A C 1
ATOM 1777 O O . GLN A 1 223 ? -15.566 7.545 -4.940 1.00 43.25 223 GLN A O 1
ATOM 1782 N N . LEU A 1 224 ? -15.783 5.769 -3.583 1.00 39.84 224 LEU A N 1
ATOM 1783 C CA . LEU A 1 224 ? -15.793 4.799 -4.666 1.00 39.84 224 LEU A CA 1
ATOM 1784 C C . LEU A 1 224 ? -17.142 4.954 -5.377 1.00 39.84 224 LEU A C 1
ATOM 1786 O O . LEU A 1 224 ? -18.174 4.492 -4.898 1.00 39.84 224 LEU A O 1
ATOM 1790 N N . ILE A 1 225 ? -17.133 5.706 -6.475 1.00 40.16 225 ILE A N 1
ATOM 1791 C CA . ILE A 1 225 ? -18.274 5.883 -7.369 1.00 40.16 225 ILE A CA 1
ATOM 1792 C C . ILE A 1 225 ? -18.482 4.550 -8.099 1.00 40.16 225 ILE A C 1
ATOM 1794 O O . ILE A 1 225 ? -17.566 4.090 -8.780 1.00 40.16 225 ILE A O 1
ATOM 1798 N N . GLY A 1 226 ? -19.676 3.955 -7.989 1.00 48.84 226 GLY A N 1
ATOM 1799 C CA . GLY A 1 226 ? -20.101 2.863 -8.878 1.00 48.84 226 GLY A CA 1
ATOM 1800 C C . GLY A 1 226 ? -20.572 1.560 -8.226 1.00 48.84 226 GLY A C 1
ATOM 1801 O O . GLY A 1 226 ? -20.212 0.492 -8.713 1.00 48.84 226 GLY A O 1
ATOM 1802 N N . VAL A 1 227 ? -21.401 1.620 -7.182 1.00 42.41 227 VAL A N 1
ATOM 1803 C CA . VAL A 1 227 ? -22.307 0.503 -6.853 1.00 42.41 227 VAL A CA 1
ATOM 1804 C C . VAL A 1 227 ? -23.723 1.055 -6.741 1.00 42.41 227 VAL A C 1
ATOM 1806 O O . VAL A 1 227 ? -24.251 1.257 -5.650 1.00 42.41 227 VAL A O 1
ATOM 1809 N N . ASP A 1 228 ? -24.276 1.336 -7.918 1.00 47.12 228 ASP A N 1
ATOM 1810 C CA . ASP A 1 228 ? -25.714 1.324 -8.169 1.00 47.12 228 ASP A CA 1
ATOM 1811 C C . ASP A 1 228 ? -26.034 0.001 -8.882 1.00 47.12 228 ASP A C 1
ATOM 1813 O O . ASP A 1 228 ? -25.269 -0.356 -9.815 1.00 47.12 228 ASP A O 1
#

Secondary structure (DSSP, 8-state):
-HHHHHHHHHHHHHT-PPPPHHHHHHHHHHHHHHHHHTT-HHHHHHHHHHHHHS---TTTHHHHHHHHHHHHHHTT-HHHHHHHHHHHHTT---HHHHHHHHHHHHHHTT-----------------SEETTEES-S-EEEEEEETTEEEEEETTTTEEEEESSS-EEEEEGGGGT--SEEEEEEETTTTEEEEEETTS-EEEES-SSTT-EEEEE-S----------

Radius of gyration: 28.38 Å; chains: 1; bounding box: 85×50×69 Å

pLDDT: mean 83.73, std 14.71, range [39.84, 97.38]

Sequence (228 aa):
MRRILVPLFLLLAIAIFPIDPGDVARQHFAEALIHWGKGEFTVAREALTKAMAGEVYLEDIPEFWYFLAKLDLEEGNVQKAREELNNVSLFAYRPEVAYLSEMIDTVLQRRLVHPKVADIEESSVVEGFRSGVEYFYTPVSADILDEQLLILDGSNDRLIASDGNIFKAWNLKKSGISQCRDMVVDKLTGWIYVATKKGEVWKIVSLDPLEVELVASGYVLPQLIGVD

Foldseek 3Di:
DVVVVVVVVVVVVVPDDPDPQQVVLVVLQVVLVVCVVVVNLVSSVVSLVSSVVIDHDPVCQLVSLQVVLVSCVVVVVLVSSLVSLVVSVVSHDDPVSVVVNVVSCCVVVVPCPVPPPVDDDDPDDADQADPNDGNADAFQEWDDQDQWIWTQRQVQRWIWTDNNPDIDIARQVLQVDHQWHYWDAPRVVRWIWTAHPQRWIKIQPDPPRHDIDTPDGDDDDPPPPDDD